Protein AF-0000000080325177 (afdb_homodimer)

pLDDT: mean 95.62, std 3.63, range [81.69, 98.81]

Solvent-accessible surface area (backbone atoms only — not comparable to full-atom values): 19788 Å² total; per-residue (Å²): 133,57,72,73,42,69,48,53,27,40,31,43,61,25,56,37,35,36,30,32,66,47,99,49,34,27,39,38,38,36,52,34,48,34,30,47,68,72,76,64,62,88,93,56,78,77,64,58,54,24,31,38,34,32,37,37,43,28,42,31,42,35,34,31,69,48,86,44,33,30,43,36,37,35,28,37,40,37,36,60,60,42,42,24,52,52,92,48,93,53,50,77,45,50,47,68,55,35,50,52,53,50,46,52,51,52,51,52,50,43,54,48,69,69,41,85,54,45,72,36,75,51,75,56,94,90,38,82,41,42,40,36,33,37,62,39,71,93,46,47,51,100,89,41,59,44,28,25,43,34,30,45,69,48,35,81,66,32,53,38,34,64,51,97,91,40,58,45,43,77,96,52,60,65,70,57,36,47,55,52,43,50,45,54,51,60,68,72,104,134,56,71,74,42,68,49,52,26,40,31,44,60,26,55,38,35,37,32,31,66,47,97,50,34,28,40,38,37,35,52,35,46,33,29,48,68,73,75,64,61,86,91,55,76,78,64,59,54,25,32,39,34,32,37,36,43,29,43,31,42,34,33,31,70,47,87,44,32,28,43,36,38,35,28,38,40,38,35,60,59,42,40,25,53,54,91,47,93,54,50,76,44,50,47,69,56,34,50,52,52,50,45,52,52,51,49,52,50,42,54,48,70,68,42,86,56,45,72,35,75,50,75,56,94,90,38,80,42,43,39,36,32,36,61,40,73,91,45,47,54,100,90,41,56,43,27,26,45,33,30,44,69,48,34,81,67,32,54,38,34,64,50,97,91,40,60,45,42,76,95,52,58,66,70,58,35,48,54,53,44,51,46,54,52,59,69,72,104

Organism: NCBI:txid1503925

Secondary structure (DSSP, 8-state):
--TT-EEEEEEPPEEEEEEEEETTEEEEEEEEEEEESS-PPTT-SSPTT-EEEEEEEEEEEEEEEETTEEEEEEEEEEEEEEEE-TT-SS-SS-HHHHHHHHHHHHHHHHHHHHSPPEEEEEEETTEEEEEEEEE-GGGEETTEESEEEEEETTEEEEEEEEETTEEEETTS-HHHHHHHHHHHHHHH-/--TT-EEEEEEPPEEEEEEEEETTEEEEEEEEEEEESS-PPTT-SPPTT-EEEEEEEEEEEEEEEETTEEEEEEEEEEEEEEEE-TT-SS-SS-HHHHHHHHHHHHHHHHHHHHSPPEEEEEEETTEEEEEEEEE-GGGEETTEESEEEEEETTEEEEEEEEETTEEEETTS-HHHHHHHHHHHHHHH-

Structure (mmCIF, N/CA/C/O backbone):
data_AF-0000000080325177-model_v1
#
loop_
_entity.id
_entity.type
_entity.pdbx_description
1 polymer 'Contig7, whole genome shotgun sequence'
#
loop_
_atom_site.group_PDB
_atom_site.id
_atom_site.type_symbol
_atom_site.label_atom_id
_atom_site.label_alt_id
_atom_site.label_comp_id
_atom_site.label_asym_id
_atom_site.label_entity_id
_atom_site.label_seq_id
_atom_site.pdbx_PDB_ins_code
_atom_site.Cartn_x
_atom_site.Cartn_y
_atom_site.Cartn_z
_atom_site.occupancy
_atom_site.B_iso_or_equiv
_atom_site.auth_seq_id
_atom_site.auth_comp_id
_atom_site.auth_asym_id
_atom_site.auth_atom_id
_atom_site.pdbx_PDB_model_num
ATOM 1 N N . MET A 1 1 ? 22.297 -2.648 0.012 1 81.69 1 MET A N 1
ATOM 2 C CA . MET A 1 1 ? 21.891 -4.004 -0.347 1 81.69 1 MET A CA 1
ATOM 3 C C . MET A 1 1 ? 21.938 -4.203 -1.858 1 81.69 1 MET A C 1
ATOM 5 O O . MET A 1 1 ? 21.625 -3.287 -2.619 1 81.69 1 MET A O 1
ATOM 9 N N . GLN A 1 2 ? 22.344 -5.367 -2.16 1 84.44 2 GLN A N 1
ATOM 10 C CA . GLN A 1 2 ? 22.469 -5.645 -3.588 1 84.44 2 GLN A CA 1
ATOM 11 C C . GLN A 1 2 ? 21.109 -5.973 -4.207 1 84.44 2 GLN A C 1
ATOM 13 O O . GLN A 1 2 ? 20.234 -6.535 -3.541 1 84.44 2 GLN A O 1
ATOM 18 N N . VAL A 1 3 ? 21 -5.645 -5.5 1 85.94 3 VAL A N 1
ATOM 19 C CA . VAL A 1 3 ? 19.797 -5.977 -6.262 1 85.94 3 VAL A CA 1
ATOM 20 C C . VAL A 1 3 ? 19.531 -7.477 -6.184 1 85.94 3 VAL A C 1
ATOM 22 O O . VAL A 1 3 ? 20.453 -8.281 -6.289 1 85.94 3 VAL A O 1
ATOM 25 N N . GLY A 1 4 ? 18.25 -7.836 -5.91 1 87.12 4 GLY A N 1
ATOM 26 C CA . GLY A 1 4 ? 17.875 -9.242 -5.844 1 87.12 4 GLY A CA 1
ATOM 27 C C . GLY A 1 4 ? 17.906 -9.805 -4.434 1 87.12 4 GLY A C 1
ATOM 28 O O . GLY A 1 4 ? 17.328 -10.852 -4.16 1 87.12 4 GLY A O 1
ATOM 29 N N . ARG A 1 5 ? 18.578 -9.117 -3.518 1 90.25 5 ARG A N 1
ATOM 30 C CA . ARG A 1 5 ? 18.641 -9.57 -2.133 1 90.25 5 ARG A CA 1
ATOM 31 C C . ARG A 1 5 ? 17.422 -9.094 -1.348 1 90.25 5 ARG A C 1
ATOM 33 O O . ARG A 1 5 ? 16.781 -8.102 -1.718 1 90.25 5 ARG A O 1
ATOM 40 N N . SER A 1 6 ? 17.125 -9.867 -0.287 1 92.69 6 SER A N 1
ATOM 41 C CA . SER A 1 6 ? 15.922 -9.57 0.486 1 92.69 6 SER A CA 1
ATOM 42 C C . SER A 1 6 ? 16.25 -9.336 1.956 1 92.69 6 SER A C 1
ATOM 44 O O . SER A 1 6 ? 17.297 -9.773 2.439 1 92.69 6 SER A O 1
ATOM 46 N N . HIS A 1 7 ? 15.414 -8.578 2.594 1 92.81 7 HIS A N 1
ATOM 47 C CA . HIS A 1 7 ? 15.422 -8.391 4.039 1 92.81 7 HIS A CA 1
ATOM 48 C C . HIS A 1 7 ? 14.086 -8.781 4.656 1 92.81 7 HIS A C 1
ATOM 50 O O . HIS A 1 7 ? 13.039 -8.625 4.027 1 92.81 7 HIS A O 1
ATOM 56 N N . HIS A 1 8 ? 14.258 -9.281 5.879 1 96.12 8 HIS A N 1
ATOM 57 C CA . HIS A 1 8 ? 13.078 -9.586 6.684 1 96.12 8 HIS A CA 1
ATOM 58 C C . HIS A 1 8 ? 12.977 -8.664 7.887 1 96.12 8 HIS A C 1
ATOM 60 O O . HIS A 1 8 ? 13.961 -8.469 8.617 1 96.12 8 HIS A O 1
ATOM 66 N N . TRP A 1 9 ? 11.852 -8.164 8.031 1 97.12 9 TRP A N 1
ATOM 67 C CA . TRP A 1 9 ? 11.531 -7.328 9.188 1 97.12 9 TRP A CA 1
ATOM 68 C C . TRP A 1 9 ? 10.367 -7.91 9.977 1 97.12 9 TRP A C 1
ATOM 70 O O . TRP A 1 9 ? 9.367 -8.344 9.406 1 97.12 9 TRP A O 1
ATOM 80 N N . ASN A 1 10 ? 10.508 -7.895 11.273 1 97.31 10 ASN A N 1
ATOM 81 C CA . ASN A 1 10 ? 9.383 -8.18 12.148 1 97.31 10 ASN A CA 1
ATOM 82 C C . ASN A 1 10 ? 8.57 -6.914 12.453 1 97.31 10 ASN A C 1
ATOM 84 O O . ASN A 1 10 ? 9.055 -6.02 13.148 1 97.31 10 ASN A O 1
ATOM 88 N N . TYR A 1 11 ? 7.441 -6.867 11.898 1 97.88 11 TYR A N 1
ATOM 89 C CA . TYR A 1 11 ? 6.531 -5.785 12.273 1 97.88 11 TYR A CA 1
ATOM 90 C C . TYR A 1 11 ? 5.789 -6.117 13.562 1 97.88 11 TYR A C 1
ATOM 92 O O . TYR A 1 11 ? 5.109 -7.141 13.648 1 97.88 11 TYR A O 1
ATOM 100 N N . ASP A 1 12 ? 5.891 -5.301 14.539 1 97.25 12 ASP A N 1
ATOM 101 C CA . ASP A 1 12 ? 5.188 -5.504 15.805 1 97.25 12 ASP A CA 1
ATOM 102 C C . ASP A 1 12 ? 3.676 -5.469 15.602 1 97.25 12 ASP A C 1
ATOM 104 O O . ASP A 1 12 ? 3.193 -5.062 14.547 1 97.25 12 ASP A O 1
ATOM 108 N N . GLN A 1 13 ? 3.016 -6.039 16.625 1 96.38 13 GLN A N 1
ATOM 109 C CA . GLN A 1 13 ? 1.567 -5.855 16.594 1 96.38 13 GLN A CA 1
ATOM 110 C C . GLN A 1 13 ? 1.202 -4.375 16.531 1 96.38 13 GLN A C 1
ATOM 112 O O . GLN A 1 13 ? 1.808 -3.551 17.219 1 96.38 13 GLN A O 1
ATOM 117 N N . GLY A 1 14 ? 0.28 -4.051 15.648 1 95.38 14 GLY A N 1
ATOM 118 C CA . GLY A 1 14 ? -0.075 -2.646 15.5 1 95.38 14 GLY A CA 1
ATOM 119 C C . GLY A 1 14 ? -1.549 -2.432 15.211 1 95.38 14 GLY A C 1
ATOM 120 O O . GLY A 1 14 ? -2.25 -3.361 14.805 1 95.38 14 GLY A O 1
ATOM 121 N N . ASP A 1 15 ? -1.986 -1.26 15.438 1 96.31 15 ASP A N 1
ATOM 122 C CA . ASP A 1 15 ? -3.363 -0.851 15.172 1 96.31 15 ASP A CA 1
ATOM 123 C C . ASP A 1 15 ? -3.533 -0.395 13.727 1 96.31 15 ASP A C 1
ATOM 125 O O . ASP A 1 15 ? -2.889 0.562 13.289 1 96.31 15 ASP A O 1
ATOM 129 N N . TRP A 1 16 ? -4.262 -1.104 13.008 1 97.44 16 TRP A N 1
ATOM 130 C CA . TRP A 1 16 ? -4.707 -0.719 11.672 1 97.44 16 TRP A CA 1
ATOM 131 C C . TRP A 1 16 ? -6.098 -0.094 11.719 1 97.44 16 TRP A C 1
ATOM 133 O O . TRP A 1 16 ? -7.082 -0.778 12.008 1 97.44 16 TRP A O 1
ATOM 143 N N . LYS A 1 17 ? -6.152 1.16 11.383 1 97.25 17 LYS A N 1
ATOM 144 C CA . LYS A 1 17 ? -7.426 1.868 11.359 1 97.25 17 LYS A CA 1
ATOM 145 C C . LYS A 1 17 ? -7.926 2.057 9.93 1 97.25 17 LYS A C 1
ATOM 147 O O . LYS A 1 17 ? -7.156 2.426 9.039 1 97.25 17 LYS A O 1
ATOM 152 N N . GLU A 1 18 ? -9.141 1.817 9.742 1 96.81 18 GLU A N 1
ATOM 153 C CA . GLU A 1 18 ? -9.781 2.055 8.453 1 96.81 18 GLU A CA 1
ATOM 154 C C . GLU A 1 18 ? -11.039 2.912 8.617 1 96.81 18 GLU A C 1
ATOM 156 O O . GLU A 1 18 ? -11.836 2.691 9.531 1 96.81 18 GLU A O 1
ATOM 161 N N . THR A 1 19 ? -11.188 3.852 7.758 1 96.12 19 THR A N 1
ATOM 162 C CA . THR A 1 19 ? -12.375 4.703 7.73 1 96.12 19 THR A CA 1
ATOM 163 C C . THR A 1 19 ? -13.047 4.648 6.359 1 96.12 19 THR A C 1
ATOM 165 O O . THR A 1 19 ? -12.398 4.871 5.336 1 96.12 19 THR A O 1
ATOM 168 N N . LYS A 1 20 ? -14.383 4.379 6.406 1 95.81 20 LYS A N 1
ATOM 169 C CA . LYS A 1 20 ? -15.125 4.227 5.156 1 95.81 20 LYS A CA 1
ATOM 170 C C . LYS A 1 20 ? -15.336 5.578 4.477 1 95.81 20 LYS A C 1
ATOM 172 O O . LYS A 1 20 ? -15.852 6.512 5.094 1 95.81 20 LYS A O 1
ATOM 177 N N . ILE A 1 21 ? -14.883 5.691 3.223 1 95.56 21 ILE A N 1
ATOM 178 C CA . ILE A 1 21 ? -15.133 6.871 2.398 1 95.56 21 ILE A CA 1
ATOM 179 C C . ILE A 1 21 ? -16.328 6.617 1.487 1 95.56 21 ILE A C 1
ATOM 181 O O . ILE A 1 21 ? -17.281 7.406 1.463 1 95.56 21 ILE A O 1
ATOM 185 N N . THR A 1 22 ? -16.266 5.547 0.685 1 95.56 22 THR A N 1
ATOM 186 C CA . THR A 1 22 ? -17.328 4.961 -0.115 1 95.56 22 THR A CA 1
ATOM 187 C C . THR A 1 22 ? -17.391 3.449 0.092 1 95.56 22 THR A C 1
ATOM 189 O O . THR A 1 22 ? -16.531 2.871 0.759 1 95.56 22 THR A O 1
ATOM 192 N N . PRO A 1 23 ? -18.328 2.779 -0.363 1 94.31 23 PRO A N 1
ATOM 193 C CA . PRO A 1 23 ? -18.406 1.329 -0.168 1 94.31 23 PRO A CA 1
ATOM 194 C C . PRO A 1 23 ? -17.156 0.603 -0.646 1 94.31 23 PRO A C 1
ATOM 196 O O . PRO A 1 23 ? -16.797 -0.451 -0.108 1 94.31 23 PRO A O 1
ATOM 199 N N . ASP A 1 24 ? -16.453 1.207 -1.565 1 96.38 24 ASP A N 1
ATOM 200 C CA . ASP A 1 24 ? -15.32 0.48 -2.127 1 96.38 24 ASP A CA 1
ATOM 201 C C . ASP A 1 24 ? -14.008 1.205 -1.839 1 96.38 24 ASP A C 1
ATOM 203 O O . ASP A 1 24 ? -12.953 0.799 -2.324 1 96.38 24 ASP A O 1
ATOM 207 N N . LEU A 1 25 ? -14.07 2.279 -1.119 1 97.81 25 LEU A N 1
ATOM 208 C CA . LEU A 1 25 ? -12.875 3.076 -0.859 1 97.81 25 LEU A CA 1
ATOM 209 C C . LEU A 1 25 ? -12.758 3.404 0.625 1 97.81 25 LEU A C 1
ATOM 211 O O . LEU A 1 25 ? -13.695 3.916 1.231 1 97.81 25 LEU A O 1
ATOM 215 N N . TRP A 1 26 ? -11.617 3.141 1.177 1 97.94 26 TRP A N 1
ATOM 216 C CA . TRP A 1 26 ? -11.359 3.383 2.592 1 97.94 26 TRP A CA 1
ATOM 217 C C . TRP A 1 26 ? -10.062 4.156 2.785 1 97.94 26 TRP A C 1
ATOM 219 O O . TRP A 1 26 ? -9.133 4.035 1.983 1 97.94 26 TRP A O 1
ATOM 229 N N . GLU A 1 27 ? -9.984 4.953 3.809 1 97.69 27 GLU A N 1
ATOM 230 C CA . GLU A 1 27 ? -8.734 5.492 4.344 1 97.69 27 GLU A CA 1
ATOM 231 C C . GLU A 1 27 ? -8.109 4.531 5.352 1 97.69 27 GLU A C 1
ATOM 233 O O . GLU A 1 27 ? -8.812 3.945 6.18 1 97.69 27 GLU A O 1
ATOM 238 N N . ILE A 1 28 ? -6.785 4.422 5.266 1 98.06 28 ILE A N 1
ATOM 239 C CA . ILE A 1 28 ? -6.125 3.553 6.234 1 98.06 28 ILE A CA 1
ATOM 240 C C . ILE A 1 28 ? -5.043 4.332 6.977 1 98.06 28 ILE A C 1
ATOM 242 O O . ILE A 1 28 ? -4.465 5.273 6.434 1 98.06 28 ILE A O 1
ATOM 246 N N . SER A 1 29 ? -4.82 3.967 8.18 1 97.81 29 SER A N 1
ATOM 247 C CA . SER A 1 29 ? -3.715 4.41 9.023 1 97.81 29 SER A CA 1
ATOM 248 C C . SER A 1 29 ? -3.137 3.254 9.828 1 97.81 29 SER A C 1
ATOM 250 O O . SER A 1 29 ? -3.883 2.447 10.391 1 97.81 29 SER A O 1
ATOM 252 N N . TYR A 1 30 ? -1.86 3.152 9.836 1 97.62 30 TYR A N 1
ATOM 253 C CA . TYR A 1 30 ? -1.15 2.057 10.484 1 97.62 30 TYR A CA 1
ATOM 254 C C . TYR A 1 30 ? 0.221 2.508 10.977 1 97.62 30 TYR A C 1
ATOM 256 O O . TYR A 1 30 ? 1.008 3.066 10.203 1 97.62 30 TYR A O 1
ATOM 264 N N . ALA A 1 31 ? 0.506 2.367 12.281 1 96.31 31 ALA A N 1
ATOM 265 C CA . ALA A 1 31 ? 1.79 2.754 12.859 1 96.31 31 ALA A CA 1
ATOM 266 C C . ALA A 1 31 ? 2.367 1.629 13.711 1 96.31 31 ALA A C 1
ATOM 268 O O . ALA A 1 31 ? 1.692 1.113 14.609 1 96.31 31 ALA A O 1
ATOM 269 N N . VAL A 1 32 ? 3.566 1.274 13.383 1 97.44 32 VAL A N 1
ATOM 270 C CA . VAL A 1 32 ? 4.215 0.202 14.133 1 97.44 32 VAL A CA 1
ATOM 271 C C . VAL A 1 32 ? 5.73 0.389 14.094 1 97.44 32 VAL A C 1
ATOM 273 O O . VAL A 1 32 ? 6.246 1.186 13.312 1 97.44 32 VAL A O 1
ATOM 276 N N . THR A 1 33 ? 6.383 -0.305 15.016 1 97.81 33 THR A N 1
ATOM 277 C CA . THR A 1 33 ? 7.832 -0.447 14.938 1 97.81 33 THR A CA 1
ATOM 278 C C . THR A 1 33 ? 8.211 -1.717 14.18 1 97.81 33 THR A C 1
ATOM 280 O O . THR A 1 33 ? 7.613 -2.771 14.391 1 97.81 33 THR A O 1
ATOM 283 N N . LYS A 1 34 ? 9.078 -1.579 13.297 1 97.31 34 LYS A N 1
ATOM 284 C CA . LYS A 1 34 ? 9.625 -2.773 12.656 1 97.31 34 LYS A CA 1
ATOM 285 C C . LYS A 1 34 ? 11.047 -3.045 13.117 1 97.31 34 LYS A C 1
ATOM 287 O O . LYS A 1 34 ? 11.812 -2.113 13.367 1 97.31 34 LYS A O 1
ATOM 292 N N . ARG A 1 35 ? 11.328 -4.344 13.211 1 97 35 ARG A N 1
ATOM 293 C CA . ARG A 1 35 ? 12.609 -4.801 13.75 1 97 35 ARG A CA 1
ATOM 294 C C . ARG A 1 35 ? 13.281 -5.785 12.805 1 97 35 ARG A C 1
ATOM 296 O O . ARG A 1 35 ? 12.633 -6.688 12.266 1 97 35 ARG A O 1
ATOM 303 N N . ARG A 1 36 ? 14.508 -5.555 12.648 1 94.88 36 ARG A N 1
ATOM 304 C CA . ARG A 1 36 ? 15.281 -6.449 11.797 1 94.88 36 ARG A CA 1
ATOM 305 C C . ARG A 1 36 ? 15.266 -7.875 12.336 1 94.88 36 ARG A C 1
ATOM 307 O O . ARG A 1 36 ? 15.422 -8.086 13.539 1 94.88 36 ARG A O 1
ATOM 314 N N . LYS A 1 37 ? 14.945 -8.789 11.383 1 93.06 37 LYS A N 1
ATOM 315 C CA . LYS A 1 37 ? 15.18 -10.18 11.75 1 93.06 37 LYS A CA 1
ATOM 316 C C . LYS A 1 37 ? 16.672 -10.492 11.773 1 93.06 37 LYS A C 1
ATOM 318 O O . LYS A 1 37 ? 17.328 -10.477 10.727 1 93.06 37 LYS A O 1
ATOM 323 N N . GLY A 1 38 ? 17.203 -10.594 12.961 1 88.25 38 GLY A N 1
ATOM 324 C CA . GLY A 1 38 ? 18.641 -10.688 13.125 1 88.25 38 GLY A CA 1
ATOM 325 C C . GLY A 1 38 ? 19.281 -9.398 13.602 1 88.25 38 GLY A C 1
ATOM 326 O O . GLY A 1 38 ? 18.688 -8.664 14.398 1 88.25 38 GLY A O 1
ATOM 327 N N . HIS A 1 39 ? 20.625 -9.25 13.188 1 89.56 39 HIS A N 1
ATOM 328 C CA . HIS A 1 39 ? 21.344 -8.055 13.609 1 89.56 39 HIS A CA 1
ATOM 329 C C . HIS A 1 39 ? 22.078 -7.41 12.438 1 89.56 39 HIS A C 1
ATOM 331 O O . HIS A 1 39 ? 22.625 -8.109 11.586 1 89.56 39 HIS A O 1
ATOM 337 N N . ALA A 1 40 ? 21.906 -6.129 12.445 1 87.94 40 ALA A N 1
ATOM 338 C CA . ALA A 1 40 ? 22.688 -5.395 11.461 1 87.94 40 ALA A CA 1
ATOM 339 C C . ALA A 1 40 ? 24.188 -5.594 11.688 1 87.94 40 ALA A C 1
ATOM 341 O O . ALA A 1 40 ? 24.656 -5.594 12.828 1 87.94 40 ALA A O 1
ATOM 342 N N . PRO A 1 41 ? 24.875 -5.754 10.578 1 85.06 41 PRO A N 1
ATOM 343 C CA . PRO A 1 41 ? 26.328 -5.785 10.758 1 85.06 41 PRO A CA 1
ATOM 344 C C . PRO A 1 41 ? 26.859 -4.531 11.438 1 85.06 41 PRO A C 1
ATOM 346 O O . PRO A 1 41 ? 26.312 -3.441 11.258 1 85.06 41 PRO A O 1
ATOM 349 N N . GLU A 1 42 ? 27.875 -4.691 12.195 1 85.19 42 GLU A N 1
ATOM 350 C CA . GLU A 1 42 ? 28.469 -3.559 12.898 1 85.19 42 GLU A CA 1
ATOM 351 C C . GLU A 1 42 ? 28.922 -2.473 11.922 1 85.19 42 GLU A C 1
ATOM 353 O O . GLU A 1 42 ? 29.516 -2.77 10.883 1 85.19 42 GLU A O 1
ATOM 358 N N . GLY A 1 43 ? 28.594 -1.289 12.219 1 82.69 43 GLY A N 1
ATOM 359 C CA . GLY A 1 43 ? 29.031 -0.155 11.422 1 82.69 43 GLY A CA 1
ATOM 360 C C . GLY A 1 43 ? 28.234 0.032 10.148 1 82.69 43 GLY A C 1
ATOM 361 O O . GLY A 1 43 ? 28.578 0.881 9.32 1 82.69 43 GLY A O 1
ATOM 362 N N . SER A 1 44 ? 27.203 -0.801 10.008 1 83.44 44 SER A N 1
ATOM 363 C CA . SER A 1 44 ? 26.422 -0.694 8.781 1 83.44 44 SER A CA 1
ATOM 364 C C . SER A 1 44 ? 25.203 0.179 8.984 1 83.44 44 SER A C 1
ATOM 366 O O . SER A 1 44 ? 24.875 0.553 10.117 1 83.44 44 SER A O 1
ATOM 368 N N . GLY A 1 45 ? 24.75 0.563 7.844 1 87.31 45 GLY A N 1
ATOM 369 C CA . GLY A 1 45 ? 23.484 1.286 7.898 1 87.31 45 GLY A CA 1
ATOM 370 C C . GLY A 1 45 ? 23.656 2.791 7.961 1 87.31 45 GLY A C 1
ATOM 371 O O . GLY A 1 45 ? 24.781 3.283 8.172 1 87.31 45 GLY A O 1
ATOM 372 N N . VAL A 1 46 ? 22.547 3.447 7.773 1 94.06 46 VAL A N 1
ATOM 373 C CA . VAL A 1 46 ? 22.516 4.906 7.844 1 94.06 46 VAL A CA 1
ATOM 374 C C . VAL A 1 46 ? 22.484 5.355 9.305 1 94.06 46 VAL A C 1
ATOM 376 O O . VAL A 1 46 ? 22.188 4.555 10.195 1 94.06 46 VAL A O 1
ATOM 379 N N . PRO A 1 47 ? 22.906 6.594 9.578 1 96.25 47 PRO A N 1
ATOM 380 C CA . PRO A 1 47 ? 22.875 7.098 10.953 1 96.25 47 PRO A CA 1
ATOM 381 C C . PRO A 1 47 ? 21.469 7.066 11.555 1 96.25 47 PRO A C 1
ATOM 383 O O . PRO A 1 47 ? 20.469 7.234 10.836 1 96.25 47 PRO A O 1
ATOM 386 N N . GLU A 1 48 ? 21.375 6.887 12.883 1 96.75 48 GLU A N 1
ATOM 387 C CA . GLU A 1 48 ? 20.125 6.977 13.625 1 96.75 48 GLU A CA 1
ATOM 388 C C . GLU A 1 48 ? 19.453 8.328 13.414 1 96.75 48 GLU A C 1
ATOM 390 O O . GLU A 1 48 ? 20.125 9.367 13.391 1 96.75 48 GLU A O 1
ATOM 395 N N . GLY A 1 49 ? 18.125 8.305 13.211 1 97.88 49 GLY A N 1
ATOM 396 C CA . GLY A 1 49 ? 17.375 9.531 12.953 1 97.88 49 GLY A CA 1
ATOM 397 C C . GLY A 1 49 ? 17.109 9.766 11.477 1 97.88 49 GLY A C 1
ATOM 398 O O . GLY A 1 49 ? 16.328 10.648 11.117 1 97.88 49 GLY A O 1
ATOM 399 N N . THR A 1 50 ? 17.75 9.016 10.633 1 98.56 50 THR A N 1
ATOM 400 C CA . THR A 1 50 ? 17.469 9.102 9.203 1 98.56 50 THR A CA 1
ATOM 401 C C . THR A 1 50 ? 16.031 8.688 8.906 1 98.56 50 THR A C 1
ATOM 403 O O . THR A 1 50 ? 15.516 7.727 9.492 1 98.56 50 THR A O 1
ATOM 406 N N . GLU A 1 51 ? 15.422 9.453 8.023 1 98.75 51 GLU A N 1
ATOM 407 C CA . GLU A 1 51 ? 14.023 9.195 7.688 1 98.75 51 GLU A CA 1
ATOM 408 C C . GLU A 1 51 ? 13.859 8.914 6.195 1 98.75 51 GLU A C 1
ATOM 410 O O . GLU A 1 51 ? 14.641 9.406 5.375 1 98.75 51 GLU A O 1
ATOM 415 N N . TYR A 1 52 ? 12.867 8.109 5.922 1 98.62 52 TYR A N 1
ATOM 416 C CA . TYR A 1 52 ? 12.531 7.785 4.543 1 98.62 52 TYR A CA 1
ATOM 417 C C . TYR A 1 52 ? 11.047 7.973 4.281 1 98.62 52 TYR A C 1
ATOM 419 O O . TYR A 1 52 ? 10.219 7.719 5.16 1 98.62 52 TYR A O 1
ATOM 427 N N . HIS A 1 53 ? 10.695 8.438 3.109 1 98.81 53 HIS A N 1
ATOM 428 C CA . HIS A 1 53 ? 9.344 8.469 2.57 1 98.81 53 HIS A CA 1
ATOM 429 C C . HIS A 1 53 ? 9.188 7.508 1.4 1 98.81 53 HIS A C 1
ATOM 431 O O . HIS A 1 53 ? 9.781 7.707 0.341 1 98.81 53 HIS A O 1
ATOM 437 N N . TRP A 1 54 ? 8.445 6.543 1.685 1 98.75 54 TRP A N 1
ATOM 438 C CA . TRP A 1 54 ? 8.133 5.539 0.67 1 98.75 54 TRP A CA 1
ATOM 439 C C . TRP A 1 54 ? 6.676 5.629 0.237 1 98.75 54 TRP A C 1
ATOM 441 O O . TRP A 1 54 ? 5.855 6.246 0.922 1 98.75 54 TRP A O 1
ATOM 451 N N . TYR A 1 55 ? 6.391 5.074 -0.9 1 98.81 55 TYR A N 1
ATOM 452 C CA . TYR A 1 55 ? 5.027 4.848 -1.36 1 98.81 55 TYR A CA 1
ATOM 453 C C . TYR A 1 55 ? 4.785 3.373 -1.652 1 98.81 55 TYR A C 1
ATOM 455 O O . TYR A 1 55 ? 5.586 2.727 -2.328 1 98.81 55 TYR A O 1
ATOM 463 N N . ILE A 1 56 ? 3.701 2.879 -1.121 1 98.62 56 ILE A N 1
ATOM 464 C CA . ILE A 1 56 ? 3.375 1.463 -1.242 1 98.62 56 ILE A CA 1
ATOM 465 C C . ILE A 1 56 ? 2.186 1.285 -2.184 1 98.62 56 ILE A C 1
ATOM 467 O O . ILE A 1 56 ? 1.171 1.974 -2.049 1 98.62 56 ILE A O 1
ATOM 471 N N . LEU A 1 57 ? 2.305 0.392 -3.129 1 98.38 57 LEU A N 1
ATOM 472 C CA . LEU A 1 57 ? 1.246 -0.123 -3.99 1 98.38 57 LEU A CA 1
ATOM 473 C C . LEU A 1 57 ? 1.141 -1.64 -3.875 1 98.38 57 LEU A C 1
ATOM 475 O O . LEU A 1 57 ? 2.057 -2.363 -4.273 1 98.38 57 LEU A O 1
ATOM 479 N N . SER A 1 58 ? 0.031 -2.09 -3.361 1 98.5 58 SER A N 1
ATOM 480 C CA . SER A 1 58 ? 0.024 -3.512 -3.039 1 98.5 58 SER A CA 1
ATOM 481 C C . SER A 1 58 ? -1.382 -4.094 -3.139 1 98.5 58 SER A C 1
ATOM 483 O O . SER A 1 58 ? -2.354 -3.459 -2.727 1 98.5 58 SER A O 1
ATOM 485 N N . HIS A 1 59 ? -1.419 -5.281 -3.676 1 98.62 59 HIS A N 1
ATOM 486 C CA . HIS A 1 59 ? -2.602 -6.117 -3.486 1 98.62 59 HIS A CA 1
ATOM 487 C C . HIS A 1 59 ? -2.713 -6.594 -2.043 1 98.62 59 HIS A C 1
ATOM 489 O O . HIS A 1 59 ? -1.708 -6.941 -1.419 1 98.62 59 HIS A O 1
ATOM 495 N N . GLN A 1 60 ? -3.883 -6.605 -1.589 1 98.62 60 GLN A N 1
ATOM 496 C CA . GLN A 1 60 ? -4.164 -7.262 -0.316 1 98.62 60 GLN A CA 1
ATOM 497 C C . GLN A 1 60 ? -5.309 -8.258 -0.455 1 98.62 60 GLN A C 1
ATOM 499 O O . GLN A 1 60 ? -6.418 -7.895 -0.853 1 98.62 60 GLN A O 1
ATOM 504 N N . ASN A 1 61 ? -5.039 -9.461 -0.194 1 98.25 61 ASN A N 1
ATOM 505 C CA . ASN A 1 61 ? -6.066 -10.492 -0.079 1 98.25 61 ASN A CA 1
ATOM 506 C C . ASN A 1 61 ? -6.43 -10.758 1.379 1 98.25 61 ASN A C 1
ATOM 508 O O . ASN A 1 61 ? -5.551 -10.953 2.217 1 98.25 61 ASN A O 1
ATOM 512 N N . ALA A 1 62 ? -7.684 -10.727 1.626 1 98.44 62 ALA A N 1
ATOM 513 C CA . ALA A 1 62 ? -8.172 -11 2.975 1 98.44 62 ALA A CA 1
ATOM 514 C C . ALA A 1 62 ? -9.234 -12.094 2.961 1 98.44 62 ALA A C 1
ATOM 516 O O . ALA A 1 62 ? -10.078 -12.141 2.064 1 98.44 62 ALA A O 1
ATOM 517 N N . LYS A 1 63 ? -9.188 -12.977 3.934 1 98.44 63 LYS A N 1
ATOM 518 C CA . LYS A 1 63 ? -10.172 -14.047 4.094 1 98.44 63 LYS A CA 1
ATOM 519 C C . LYS A 1 63 ? -10.734 -14.07 5.512 1 98.44 63 LYS A C 1
ATOM 521 O O . LYS A 1 63 ? -9.977 -14.094 6.484 1 98.44 63 LYS A O 1
ATOM 526 N N . LYS A 1 64 ? -12.047 -14.047 5.574 1 97.81 64 LYS A N 1
ATOM 527 C CA . LYS A 1 64 ? -12.688 -14.125 6.887 1 97.81 64 LYS A CA 1
ATOM 528 C C . LYS A 1 64 ? -12.539 -15.516 7.488 1 97.81 64 LYS A C 1
ATOM 530 O O . LYS A 1 64 ? -13 -16.5 6.91 1 97.81 64 LYS A O 1
ATOM 535 N N . LEU A 1 65 ? -11.914 -15.562 8.672 1 97.69 65 LEU A N 1
ATOM 536 C CA . LEU A 1 65 ? -11.688 -16.828 9.344 1 97.69 65 LEU A CA 1
ATOM 537 C C . LEU A 1 65 ? -12.812 -17.141 10.32 1 97.69 65 LEU A C 1
ATOM 539 O O . LEU A 1 65 ? -13.25 -18.281 10.438 1 97.69 65 LEU A O 1
ATOM 543 N N . ASN A 1 66 ? -13.242 -16.172 11.016 1 96 66 ASN A N 1
ATOM 544 C CA . ASN A 1 66 ? -14.359 -16.188 11.945 1 96 66 ASN A CA 1
ATOM 545 C C . ASN A 1 66 ? -14.914 -14.789 12.188 1 96 66 ASN A C 1
ATOM 547 O O . ASN A 1 66 ? -14.617 -13.859 11.438 1 96 66 ASN A O 1
ATOM 551 N N . ALA A 1 67 ? -15.703 -14.594 13.188 1 94.06 67 ALA A N 1
ATOM 552 C CA . ALA A 1 67 ? -16.438 -13.344 13.375 1 94.06 67 ALA A CA 1
ATOM 553 C C . ALA A 1 67 ? -15.469 -12.172 13.586 1 94.06 67 ALA A C 1
ATOM 555 O O . ALA A 1 67 ? -15.781 -11.039 13.227 1 94.06 67 ALA A O 1
ATOM 556 N N . ASN A 1 68 ? -14.219 -12.477 14.109 1 95.75 68 ASN A N 1
ATOM 557 C CA . ASN A 1 68 ? -13.383 -11.375 14.57 1 95.75 68 ASN A CA 1
ATOM 558 C C . ASN A 1 68 ? -12 -11.414 13.922 1 95.75 68 ASN A C 1
ATOM 560 O O . ASN A 1 68 ? -11.141 -10.586 14.234 1 95.75 68 ASN A O 1
ATOM 564 N N . GLU A 1 69 ? -11.844 -12.344 12.977 1 96.81 69 GLU A N 1
ATOM 565 C CA . GLU A 1 69 ? -10.484 -12.508 12.469 1 96.81 69 GLU A CA 1
ATOM 566 C C . GLU A 1 69 ? -10.492 -12.695 10.953 1 96.81 69 GLU A C 1
ATOM 568 O O . GLU A 1 69 ? -11.367 -13.359 10.406 1 96.81 69 GLU A O 1
ATOM 573 N N . TYR A 1 70 ? -9.562 -12.078 10.344 1 97.81 70 TYR A N 1
ATOM 574 C CA . TYR A 1 70 ? -9.25 -12.281 8.93 1 97.81 70 TYR A CA 1
ATOM 575 C C . TYR A 1 70 ? -7.777 -12.641 8.742 1 97.81 70 TYR A C 1
ATOM 577 O O . TYR A 1 70 ? -6.91 -12.094 9.438 1 97.81 70 TYR A O 1
ATOM 585 N N . SER A 1 71 ? -7.477 -13.562 7.824 1 98.25 71 SER A N 1
ATOM 586 C CA . SER A 1 71 ? -6.125 -13.633 7.285 1 98.25 71 SER A CA 1
ATOM 587 C C . SER A 1 71 ? -5.898 -12.562 6.219 1 98.25 71 SER A C 1
ATOM 589 O O . SER A 1 71 ? -6.801 -12.258 5.438 1 98.25 71 SER A O 1
ATOM 591 N N . THR A 1 72 ? -4.754 -11.969 6.199 1 97.94 72 THR A N 1
ATOM 592 C CA . THR A 1 72 ? -4.418 -10.961 5.195 1 97.94 72 THR A CA 1
ATOM 593 C C . THR A 1 72 ? -3.045 -11.242 4.59 1 97.94 72 THR A C 1
ATOM 595 O O . THR A 1 72 ? -2.131 -11.688 5.289 1 97.94 72 THR A O 1
ATOM 598 N N . GLU A 1 73 ? -2.908 -11.023 3.309 1 97.38 73 GLU A N 1
ATOM 599 C CA . GLU A 1 73 ? -1.646 -11.086 2.576 1 97.38 73 GLU A CA 1
ATOM 600 C C . GLU A 1 73 ? -1.486 -9.883 1.647 1 97.38 73 GLU A C 1
ATOM 602 O O . GLU A 1 73 ? -2.395 -9.562 0.881 1 97.38 73 GLU A O 1
ATOM 607 N N . MET A 1 74 ? -0.347 -9.305 1.757 1 98 74 MET A N 1
ATOM 608 C CA . MET A 1 74 ? -0.014 -8.172 0.898 1 98 74 MET A CA 1
ATOM 609 C C . MET A 1 74 ? 1.186 -8.492 0.013 1 98 74 MET A C 1
ATOM 611 O O . MET A 1 74 ? 2.168 -9.07 0.478 1 98 74 MET A O 1
ATOM 615 N N . HIS A 1 75 ? 1.104 -8.141 -1.229 1 97.94 75 HIS A N 1
ATOM 616 C CA . HIS A 1 75 ? 2.199 -8.219 -2.189 1 97.94 75 HIS A CA 1
ATOM 617 C C . HIS A 1 75 ? 2.188 -7.02 -3.131 1 97.94 75 HIS A C 1
ATOM 619 O O . HIS A 1 75 ? 1.128 -6.617 -3.621 1 97.94 75 HIS A O 1
ATOM 625 N N . GLY A 1 76 ? 3.348 -6.477 -3.275 1 97.94 76 GLY A N 1
ATOM 626 C CA . GLY A 1 76 ? 3.377 -5.336 -4.176 1 97.94 76 GLY A CA 1
ATOM 627 C C . GLY A 1 76 ? 4.723 -4.637 -4.211 1 97.94 76 GLY A C 1
ATOM 628 O O . GLY A 1 76 ? 5.766 -5.281 -4.098 1 97.94 76 GLY A O 1
ATOM 629 N N . LEU A 1 77 ? 4.633 -3.338 -4.496 1 98.25 77 LEU A N 1
ATOM 630 C CA . LEU A 1 77 ? 5.828 -2.531 -4.707 1 98.25 77 LEU A CA 1
ATOM 631 C C . LEU A 1 77 ? 5.938 -1.431 -3.658 1 98.25 77 LEU A C 1
ATOM 633 O O . LEU A 1 77 ? 4.918 -0.92 -3.182 1 98.25 77 LEU A O 1
ATOM 637 N N . LYS A 1 78 ? 7.094 -1.203 -3.316 1 98.19 78 LYS A N 1
ATOM 638 C CA . LYS A 1 78 ? 7.492 -0.106 -2.439 1 98.19 78 LYS A CA 1
ATOM 639 C C . LYS A 1 78 ? 8.508 0.802 -3.125 1 98.19 78 LYS A C 1
ATOM 641 O O . LYS A 1 78 ? 9.602 0.355 -3.494 1 98.19 78 LYS A O 1
ATOM 646 N N . PHE A 1 79 ? 8.094 2.109 -3.283 1 98.25 79 PHE A N 1
ATOM 647 C CA . PHE A 1 79 ? 8.828 3.076 -4.09 1 98.25 79 PHE A CA 1
ATOM 648 C C . PHE A 1 79 ? 9.328 4.23 -3.227 1 98.25 79 PHE A C 1
ATOM 650 O O . PHE A 1 79 ? 8.539 4.867 -2.52 1 98.25 79 PHE A O 1
ATOM 657 N N . LYS A 1 80 ? 10.641 4.496 -3.297 1 98.38 80 LYS A N 1
ATOM 658 C CA . LYS A 1 80 ? 11.211 5.578 -2.494 1 98.38 80 LYS A CA 1
ATOM 659 C C . LYS A 1 80 ? 10.906 6.938 -3.113 1 98.38 80 LYS A C 1
ATOM 661 O O . LYS A 1 80 ? 11.25 7.191 -4.27 1 98.38 80 LYS A O 1
ATOM 666 N N . LEU A 1 81 ? 10.359 7.777 -2.34 1 98.69 81 LEU A N 1
ATOM 667 C CA . LEU A 1 81 ? 10.062 9.125 -2.816 1 98.69 81 LEU A CA 1
ATOM 668 C C . LEU A 1 81 ? 11.117 10.117 -2.35 1 98.69 81 LEU A C 1
ATOM 670 O O . LEU A 1 81 ? 11.531 10.992 -3.113 1 98.69 81 LEU A O 1
ATOM 674 N N . ALA A 1 82 ? 11.578 10.008 -1.084 1 98.81 82 ALA A N 1
ATOM 675 C CA . ALA A 1 82 ? 12.539 10.961 -0.528 1 98.81 82 ALA A CA 1
ATOM 676 C C . ALA A 1 82 ? 13.195 10.398 0.729 1 98.81 82 ALA A C 1
ATOM 678 O O . ALA A 1 82 ? 12.805 9.336 1.223 1 98.81 82 ALA A O 1
ATOM 679 N N . HIS A 1 83 ? 14.234 11.047 1.121 1 98.69 83 HIS A N 1
ATOM 680 C CA . HIS A 1 83 ? 14.867 10.758 2.402 1 98.69 83 HIS A CA 1
ATOM 681 C C . HIS A 1 83 ? 15.328 12.047 3.088 1 98.69 83 HIS A C 1
ATOM 683 O O . HIS A 1 83 ? 15.422 13.094 2.449 1 98.69 83 HIS A O 1
ATOM 689 N N . LYS A 1 84 ? 15.5 11.984 4.34 1 98.62 84 LYS A N 1
ATOM 690 C CA . LYS A 1 84 ? 16.016 13.047 5.199 1 98.62 84 LYS A CA 1
ATOM 691 C C . LYS A 1 84 ? 17.141 12.531 6.09 1 98.62 84 LYS A C 1
ATOM 693 O O . LYS A 1 84 ? 16.922 11.68 6.949 1 98.62 84 LYS A O 1
ATOM 698 N N . ARG A 1 85 ? 18.344 13.086 5.906 1 97.88 85 ARG A N 1
ATOM 699 C CA . ARG A 1 85 ? 19.5 12.656 6.684 1 97.88 85 ARG A CA 1
ATOM 700 C C . ARG A 1 85 ? 19.359 13.086 8.141 1 97.88 85 ARG A C 1
ATOM 702 O O . ARG A 1 85 ? 18.75 14.117 8.438 1 97.88 85 ARG A O 1
ATOM 709 N N . ALA A 1 86 ? 20 12.352 8.953 1 97.38 86 ALA A N 1
ATOM 710 C CA . ALA A 1 86 ? 19.891 12.57 10.391 1 97.38 86 ALA A CA 1
ATOM 711 C C . ALA A 1 86 ? 20.359 13.969 10.781 1 97.38 86 ALA A C 1
ATOM 713 O O . ALA A 1 86 ? 19.844 14.562 11.727 1 97.38 86 ALA A O 1
ATOM 714 N N . ASP A 1 87 ? 21.266 14.516 10.07 1 96.5 87 ASP A N 1
ATOM 715 C CA . ASP A 1 87 ? 21.875 15.789 10.438 1 96.5 87 ASP A CA 1
ATOM 716 C C . ASP A 1 87 ? 21.25 16.938 9.648 1 96.5 87 ASP A C 1
ATOM 718 O O . ASP A 1 87 ? 21.75 18.062 9.68 1 96.5 87 ASP A O 1
ATOM 722 N N . LYS A 1 88 ? 20.219 16.656 8.914 1 96.44 88 LYS A N 1
ATOM 723 C CA . LYS A 1 88 ? 19.562 17.672 8.109 1 96.44 88 LYS A CA 1
ATOM 724 C C . LYS A 1 88 ? 18.156 17.953 8.617 1 96.44 88 LYS A C 1
ATOM 726 O O . LYS A 1 88 ? 17.5 17.062 9.18 1 96.44 88 LYS A O 1
ATOM 731 N N . GLU A 1 89 ? 17.656 19.094 8.367 1 93.94 89 GLU A N 1
ATOM 732 C CA . GLU A 1 89 ? 16.312 19.484 8.781 1 93.94 89 GLU A CA 1
ATOM 733 C C . GLU A 1 89 ? 15.32 19.312 7.637 1 93.94 89 GLU A C 1
ATOM 735 O O . GLU A 1 89 ? 14.102 19.312 7.863 1 93.94 89 GLU A O 1
ATOM 740 N N . LYS A 1 90 ? 15.898 19.219 6.488 1 95.56 90 LYS A N 1
ATOM 741 C CA . LYS A 1 90 ? 15.023 19.172 5.324 1 95.56 90 LYS A CA 1
ATOM 742 C C . LYS A 1 90 ? 15.133 17.844 4.586 1 95.56 90 LYS A C 1
ATOM 744 O O . LYS A 1 90 ? 16.203 17.219 4.586 1 95.56 90 LYS A O 1
ATOM 749 N N . TRP A 1 91 ? 14.031 17.5 3.977 1 98.38 91 TRP A N 1
ATOM 750 C CA . TRP A 1 91 ? 14.047 16.375 3.051 1 98.38 91 TRP A CA 1
ATOM 751 C C . TRP A 1 91 ? 14.883 16.688 1.818 1 98.38 91 TRP A C 1
ATOM 753 O O . TRP A 1 91 ? 15.039 17.859 1.45 1 98.38 91 TRP A O 1
ATOM 763 N N . ASN A 1 92 ? 15.422 15.633 1.151 1 98.38 92 ASN A N 1
ATOM 764 C CA . ASN A 1 92 ? 16.297 15.844 0.006 1 98.38 92 ASN A CA 1
ATOM 765 C C . ASN A 1 92 ? 15.516 16.328 -1.213 1 98.38 92 ASN A C 1
ATOM 767 O O . ASN A 1 92 ? 16.094 16.891 -2.141 1 98.38 92 ASN A O 1
ATOM 771 N N . LEU A 1 93 ? 14.258 16.109 -1.262 1 98.56 93 LEU A N 1
ATOM 772 C CA . LEU A 1 93 ? 13.375 16.578 -2.324 1 98.56 93 LEU A CA 1
ATOM 773 C C . LEU A 1 93 ? 12.188 17.344 -1.746 1 98.56 93 LEU A C 1
ATOM 775 O O . LEU A 1 93 ? 11.648 16.969 -0.702 1 98.56 93 LEU A O 1
ATOM 779 N N . SER A 1 94 ? 11.734 18.328 -2.471 1 97.75 94 SER A N 1
ATOM 780 C CA . SER A 1 94 ? 10.539 19.062 -2.064 1 97.75 94 SER A CA 1
ATOM 781 C C . SER A 1 94 ? 9.281 18.219 -2.242 1 97.75 94 SER A C 1
ATOM 783 O O . SER A 1 94 ? 9.273 17.266 -3.025 1 97.75 94 SER A O 1
ATOM 785 N N . GLY A 1 95 ? 8.25 18.641 -1.525 1 96.81 95 GLY A N 1
ATOM 786 C CA . GLY A 1 95 ? 6.973 17.969 -1.684 1 96.81 95 GLY A CA 1
ATOM 787 C C . GLY A 1 95 ? 6.461 17.984 -3.111 1 96.81 95 GLY A C 1
ATOM 788 O O . GLY A 1 95 ? 5.934 16.984 -3.602 1 96.81 95 GLY A O 1
ATOM 789 N N . THR A 1 96 ? 6.637 19.062 -3.746 1 96.38 96 THR A N 1
ATOM 790 C CA . THR A 1 96 ? 6.211 19.203 -5.137 1 96.38 96 THR A CA 1
ATOM 791 C C . THR A 1 96 ? 6.953 18.219 -6.031 1 96.38 96 THR A C 1
ATOM 793 O O . THR A 1 96 ? 6.348 17.578 -6.891 1 96.38 96 THR A O 1
ATOM 796 N N . THR A 1 97 ? 8.273 18.141 -5.824 1 97.94 97 THR A N 1
ATOM 797 C CA . THR A 1 97 ? 9.07 17.203 -6.613 1 97.94 97 THR A CA 1
ATOM 798 C C . THR A 1 97 ? 8.68 15.766 -6.309 1 97.94 97 THR A C 1
ATOM 800 O O . THR A 1 97 ? 8.602 14.93 -7.211 1 97.94 97 THR A O 1
ATOM 803 N N . GLN A 1 98 ? 8.422 15.5 -5.02 1 98.44 98 GLN A N 1
ATOM 804 C CA . GLN A 1 98 ? 7.965 14.164 -4.641 1 98.44 98 GLN A CA 1
ATOM 805 C C . GLN A 1 98 ? 6.668 13.805 -5.359 1 98.44 98 GLN A C 1
ATOM 807 O O . GLN A 1 98 ? 6.527 12.695 -5.871 1 98.44 98 GLN A O 1
ATOM 812 N N . ARG A 1 99 ? 5.766 14.719 -5.41 1 97.81 99 ARG A N 1
ATOM 813 C CA . ARG A 1 99 ? 4.488 14.508 -6.086 1 97.81 99 ARG A CA 1
ATOM 814 C C . ARG A 1 99 ? 4.695 14.242 -7.574 1 97.81 99 ARG A C 1
ATOM 816 O O . ARG A 1 99 ? 4.059 13.352 -8.141 1 97.81 99 ARG A O 1
ATOM 823 N N . LYS A 1 100 ? 5.578 14.977 -8.172 1 97.94 100 LYS A N 1
ATOM 824 C CA . LYS A 1 100 ? 5.891 14.773 -9.586 1 97.94 100 LYS A CA 1
ATOM 825 C C . LYS A 1 100 ? 6.441 13.367 -9.82 1 97.94 100 LYS A C 1
ATOM 827 O O . LYS A 1 100 ? 6.082 12.711 -10.805 1 97.94 100 LYS A O 1
ATOM 832 N N . HIS A 1 101 ? 7.316 12.914 -8.938 1 98.38 101 HIS A N 1
ATOM 833 C CA . HIS A 1 101 ? 7.891 11.578 -9.062 1 98.38 101 HIS A CA 1
ATOM 834 C C . HIS A 1 101 ? 6.824 10.5 -8.875 1 98.38 101 HIS A C 1
ATOM 836 O O . HIS A 1 101 ? 6.844 9.484 -9.562 1 98.38 101 HIS A O 1
ATOM 842 N N . LEU A 1 102 ? 5.922 10.75 -7.957 1 98.31 102 LEU A N 1
ATOM 843 C CA . LEU A 1 102 ? 4.828 9.805 -7.75 1 98.31 102 LEU A CA 1
ATOM 844 C C . LEU A 1 102 ? 3.963 9.703 -9 1 98.31 102 LEU A C 1
ATOM 846 O O . LEU A 1 102 ? 3.617 8.594 -9.43 1 98.31 102 LEU A O 1
ATOM 850 N N . ILE A 1 103 ? 3.641 10.828 -9.586 1 98.44 103 ILE A N 1
ATOM 851 C CA . ILE A 1 103 ? 2.84 10.852 -10.805 1 98.44 103 ILE A CA 1
ATOM 852 C C . ILE A 1 103 ? 3.541 10.055 -11.906 1 98.44 103 ILE A C 1
ATOM 854 O O . ILE A 1 103 ? 2.918 9.227 -12.578 1 98.44 103 ILE A O 1
ATOM 858 N N . ALA A 1 104 ? 4.793 10.289 -12.055 1 98.25 104 ALA A N 1
ATOM 859 C CA . ALA A 1 104 ? 5.559 9.578 -13.078 1 98.25 104 ALA A CA 1
ATOM 860 C C . ALA A 1 104 ? 5.527 8.078 -12.844 1 98.25 104 ALA A C 1
ATOM 862 O O . ALA A 1 104 ? 5.344 7.297 -13.781 1 98.25 104 ALA A O 1
ATOM 863 N N . PHE A 1 105 ? 5.676 7.738 -11.664 1 97.75 105 PHE A N 1
ATOM 864 C CA . PHE A 1 105 ? 5.676 6.32 -11.312 1 97.75 105 PHE A CA 1
ATOM 865 C C . PHE A 1 105 ? 4.324 5.688 -11.609 1 97.75 105 PHE A C 1
ATOM 867 O O . PHE A 1 105 ? 4.254 4.598 -12.18 1 97.75 105 PHE A O 1
ATOM 874 N N . LEU A 1 106 ? 3.273 6.34 -11.211 1 98.06 106 LEU A N 1
ATOM 875 C CA . LEU A 1 106 ? 1.925 5.84 -11.445 1 98.06 106 LEU A CA 1
ATOM 876 C C . LEU A 1 106 ? 1.628 5.754 -12.938 1 98.06 106 LEU A C 1
ATOM 878 O O . LEU A 1 106 ? 0.967 4.816 -13.391 1 98.06 106 LEU A O 1
ATOM 882 N N . LYS A 1 107 ? 2.09 6.703 -13.656 1 97.94 107 LYS A N 1
ATOM 883 C CA . LYS A 1 107 ? 1.907 6.664 -15.102 1 97.94 107 LYS A CA 1
ATOM 884 C C . LYS A 1 107 ? 2.627 5.465 -15.711 1 97.94 107 LYS A C 1
ATOM 886 O O . LYS A 1 107 ? 2.084 4.793 -16.594 1 97.94 107 LYS A O 1
ATOM 891 N N . ASP A 1 108 ? 3.822 5.211 -15.258 1 96.19 108 ASP A N 1
ATOM 892 C CA . ASP A 1 108 ? 4.555 4.039 -15.727 1 96.19 108 ASP A CA 1
ATOM 893 C C . ASP A 1 108 ? 3.799 2.752 -15.406 1 96.19 108 ASP A C 1
ATOM 895 O O . ASP A 1 108 ? 3.748 1.831 -16.219 1 96.19 108 ASP A O 1
ATOM 899 N N . MET A 1 109 ? 3.26 2.713 -14.242 1 96 109 MET A N 1
ATOM 900 C CA . MET A 1 109 ? 2.484 1.544 -13.844 1 96 109 MET A CA 1
ATOM 901 C C . MET A 1 109 ? 1.281 1.348 -14.758 1 96 109 MET A C 1
ATOM 903 O O . MET A 1 109 ? 1.003 0.23 -15.195 1 96 109 MET A O 1
ATOM 907 N N . ILE A 1 110 ? 0.573 2.41 -15.031 1 97.69 110 ILE A N 1
ATOM 908 C CA . ILE A 1 110 ? -0.609 2.344 -15.883 1 97.69 110 ILE A CA 1
ATOM 909 C C . ILE A 1 110 ? -0.21 1.881 -17.281 1 97.69 110 ILE A C 1
ATOM 911 O O . ILE A 1 110 ? -0.898 1.059 -17.891 1 97.69 110 ILE A O 1
ATOM 915 N N . GLU A 1 111 ? 0.863 2.422 -17.781 1 96.69 111 GLU A N 1
ATOM 916 C CA . GLU A 1 111 ? 1.344 2.004 -19.094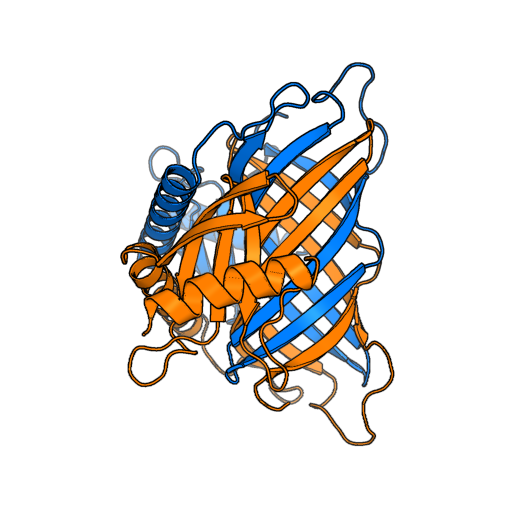 1 96.69 111 GLU A CA 1
ATOM 917 C C . GLU A 1 111 ? 1.572 0.496 -19.141 1 96.69 111 GLU A C 1
ATOM 919 O O . GLU A 1 111 ? 1.177 -0.167 -20.109 1 96.69 111 GLU A O 1
ATOM 924 N N . GLN A 1 112 ? 2.15 0.018 -18.109 1 94.75 112 GLN A N 1
ATOM 925 C CA . GLN A 1 112 ? 2.422 -1.415 -18.062 1 94.75 112 GLN A CA 1
ATOM 926 C C . GLN A 1 112 ? 1.128 -2.217 -17.969 1 94.75 112 GLN A C 1
ATOM 928 O O . GLN A 1 112 ? 0.97 -3.24 -18.625 1 94.75 112 GLN A O 1
ATOM 933 N N . LEU A 1 113 ? 0.243 -1.753 -17.141 1 96.75 113 LEU A N 1
ATOM 934 C CA . LEU A 1 113 ? -1.027 -2.439 -16.922 1 96.75 113 LEU A CA 1
ATOM 935 C C . LEU A 1 113 ? -1.86 -2.443 -18.203 1 96.75 113 LEU A C 1
ATOM 937 O O . LEU A 1 113 ? -2.676 -3.346 -18.406 1 96.75 113 LEU A O 1
ATOM 941 N N . GLU A 1 114 ? -1.675 -1.476 -19.047 1 97.06 114 GLU A N 1
ATOM 942 C CA . GLU A 1 114 ? -2.477 -1.343 -20.266 1 97.06 114 GLU A CA 1
ATOM 943 C C . GLU A 1 114 ? -1.905 -2.188 -21.391 1 97.06 114 GLU A C 1
ATOM 945 O O . GLU A 1 114 ? -2.598 -2.473 -22.375 1 97.06 114 GLU A O 1
ATOM 950 N N . LYS A 1 115 ? -0.623 -2.498 -21.297 1 94 115 LYS A N 1
ATOM 951 C CA . LYS A 1 115 ? -0.041 -3.404 -22.281 1 94 115 LYS A CA 1
ATOM 952 C C . LYS A 1 115 ? -0.643 -4.801 -22.172 1 94 115 LYS A C 1
ATOM 954 O O . LYS A 1 115 ? -1.083 -5.207 -21.094 1 94 115 LYS A O 1
ATOM 959 N N . GLN A 1 116 ? -0.706 -5.445 -23.266 1 89.31 116 GLN A N 1
ATOM 960 C CA . GLN A 1 116 ? -1.171 -6.828 -23.219 1 89.31 116 GLN A CA 1
ATOM 961 C C . GLN A 1 116 ? -0.309 -7.66 -22.266 1 89.31 116 GLN A C 1
ATOM 963 O O . GLN A 1 116 ? 0.901 -7.781 -22.469 1 89.31 116 GLN A O 1
ATOM 968 N N . PRO A 1 117 ? -0.876 -8.203 -21.281 1 95.06 117 PRO A N 1
ATOM 969 C CA . PRO A 1 117 ? -0.1 -9.023 -20.344 1 95.06 117 PRO A CA 1
ATOM 970 C C . PRO A 1 117 ? 0.319 -10.359 -20.953 1 95.06 117 PRO A C 1
ATOM 972 O O . PRO A 1 117 ? -0.146 -10.734 -22.031 1 95.06 117 PRO A O 1
ATOM 975 N N . ILE A 1 118 ? 1.193 -11.008 -20.281 1 96.44 118 ILE A N 1
ATOM 976 C CA . ILE A 1 118 ? 1.584 -12.359 -20.672 1 96.44 118 ILE A CA 1
ATOM 977 C C . ILE A 1 118 ? 0.484 -13.344 -20.281 1 96.44 118 ILE A C 1
ATOM 979 O O . ILE A 1 118 ? 0.151 -13.484 -19.109 1 96.44 118 ILE A O 1
ATOM 983 N N . PRO A 1 119 ? -0.057 -13.984 -21.266 1 97.12 119 PRO A N 1
ATOM 984 C CA . PRO A 1 119 ? -1.095 -14.969 -20.938 1 97.12 119 PRO A CA 1
ATOM 985 C C . PRO A 1 119 ? -0.535 -16.219 -20.25 1 97.12 119 PRO A C 1
ATOM 987 O O . PRO A 1 119 ? 0.533 -16.703 -20.625 1 97.12 119 PRO A O 1
ATOM 990 N N . LEU A 1 120 ? -1.222 -16.656 -19.266 1 98.19 120 LEU A N 1
ATOM 991 C CA . LEU A 1 120 ? -0.871 -17.875 -18.547 1 98.19 120 LEU A CA 1
ATOM 992 C C . LEU A 1 120 ? -2.016 -18.875 -18.594 1 98.19 120 LEU A C 1
ATOM 994 O O . LEU A 1 120 ? -3.152 -18.547 -18.25 1 98.19 120 LEU A O 1
ATOM 998 N N . GLU A 1 121 ? -1.729 -20.047 -19.062 1 98.06 121 GLU A N 1
ATOM 999 C CA . GLU A 1 121 ? -2.703 -21.125 -19.109 1 98.06 121 GLU A CA 1
ATOM 1000 C C . GLU A 1 121 ? -2.016 -22.484 -19.016 1 98.06 121 GLU A C 1
ATOM 1002 O O . GLU A 1 121 ? -1.26 -22.875 -19.922 1 98.06 121 GLU A O 1
ATOM 1007 N N . PHE A 1 122 ? -2.322 -23.203 -18 1 98 122 PHE A N 1
ATOM 1008 C CA . PHE A 1 122 ? -1.672 -24.484 -17.781 1 98 122 PHE A CA 1
ATOM 1009 C C . PHE A 1 122 ? -2.455 -25.328 -16.766 1 98 122 PHE A C 1
ATOM 1011 O O . PHE A 1 122 ? -3.445 -24.859 -16.203 1 98 122 PHE A O 1
ATOM 1018 N N . GLU A 1 123 ? -2.057 -26.547 -16.688 1 97.19 123 GLU A N 1
ATOM 1019 C CA . GLU A 1 123 ? -2.621 -27.453 -15.695 1 97.19 123 GLU A CA 1
ATOM 1020 C C . GLU A 1 123 ? -1.564 -27.891 -14.688 1 97.19 123 GLU A C 1
ATOM 1022 O O . GLU A 1 123 ? -0.419 -28.156 -15.055 1 97.19 123 GLU A O 1
ATOM 1027 N N . TYR A 1 124 ? -1.951 -27.875 -13.484 1 95.31 124 TYR A N 1
ATOM 1028 C CA . TYR A 1 124 ? -1.076 -28.297 -12.398 1 95.31 124 TYR A CA 1
ATOM 1029 C C . TYR A 1 124 ? -1.88 -28.922 -11.266 1 95.31 124 TYR A C 1
ATOM 1031 O O . TYR A 1 124 ? -2.855 -28.328 -10.797 1 95.31 124 TYR A O 1
ATOM 1039 N N . GLY A 1 125 ? -1.429 -30.125 -10.859 1 93.62 125 GLY A N 1
ATOM 1040 C CA . GLY A 1 125 ? -2.098 -30.797 -9.758 1 93.62 125 GLY A CA 1
ATOM 1041 C C . GLY A 1 125 ? -3.564 -31.078 -10.023 1 93.62 125 GLY A C 1
ATOM 1042 O O . GLY A 1 125 ? -4.395 -31 -9.117 1 93.62 125 GLY A O 1
ATOM 1043 N N . GLY A 1 126 ? -3.932 -31.234 -11.242 1 94 126 GLY A N 1
ATOM 1044 C CA . GLY A 1 126 ? -5.305 -31.547 -11.609 1 94 126 GLY A CA 1
ATOM 1045 C C . GLY A 1 126 ? -6.191 -30.312 -11.703 1 94 126 GLY A C 1
ATOM 1046 O O . GLY A 1 126 ? -7.402 -30.438 -11.898 1 94 126 GLY A O 1
ATOM 1047 N N . LYS A 1 127 ? -5.645 -29.25 -11.523 1 94.94 127 LYS A N 1
ATOM 1048 C CA . LYS A 1 127 ? -6.398 -28 -11.594 1 94.94 127 LYS A CA 1
ATOM 1049 C C . LYS A 1 127 ? -5.969 -27.172 -12.797 1 94.94 127 LYS A C 1
ATOM 1051 O O . LYS A 1 127 ? -4.781 -27.094 -13.117 1 94.94 127 LYS A O 1
ATOM 1056 N N . LYS A 1 128 ? -6.902 -26.625 -13.43 1 97.19 128 LYS A N 1
ATOM 1057 C CA . LYS A 1 128 ? -6.633 -25.719 -14.555 1 97.19 128 LYS A CA 1
ATOM 1058 C C . LYS A 1 128 ? -6.41 -24.297 -14.07 1 97.19 128 LYS A C 1
ATOM 1060 O O . LYS A 1 128 ? -7.188 -23.781 -13.266 1 97.19 128 LYS A O 1
ATOM 1065 N N . TYR A 1 129 ? -5.34 -23.703 -14.539 1 97.69 129 TYR A N 1
ATOM 1066 C CA . TYR A 1 129 ? -5.012 -22.312 -14.219 1 97.69 129 TYR A CA 1
ATOM 1067 C C . TYR A 1 129 ? -5.055 -21.438 -15.461 1 97.69 129 TYR A C 1
ATOM 1069 O O . TYR A 1 129 ? -4.531 -21.812 -16.516 1 97.69 129 TYR A O 1
ATOM 1077 N N . LYS A 1 130 ? -5.711 -20.328 -15.305 1 97.88 130 LYS A N 1
ATOM 1078 C CA . LYS A 1 130 ? -5.77 -19.297 -16.344 1 97.88 130 LYS A CA 1
ATOM 1079 C C . LYS A 1 130 ? -5.59 -17.906 -15.742 1 97.88 130 LYS A C 1
ATOM 1081 O O . LYS A 1 130 ? -6.172 -17.594 -14.703 1 97.88 130 LYS A O 1
ATOM 1086 N N . GLY A 1 131 ? -4.723 -17.094 -16.391 1 97.5 131 GLY A N 1
ATOM 1087 C CA . GLY A 1 131 ? -4.492 -15.75 -15.898 1 97.5 131 GLY A CA 1
ATOM 1088 C C . GLY A 1 131 ? -3.463 -14.984 -16.703 1 97.5 131 GLY A C 1
ATOM 1089 O O . GLY A 1 131 ? -3.408 -15.117 -17.938 1 97.5 131 GLY A O 1
ATOM 1090 N N . GLU A 1 132 ? -2.836 -14.086 -16.031 1 97.25 132 GLU A N 1
ATOM 1091 C CA . GLU A 1 132 ? -1.914 -13.188 -16.719 1 97.25 132 GLU A CA 1
ATOM 1092 C C . GLU A 1 132 ? -0.747 -12.797 -15.82 1 97.25 132 GLU A C 1
ATOM 1094 O O . GLU A 1 132 ? -0.867 -12.828 -14.594 1 97.25 132 GLU A O 1
ATOM 1099 N N . GLY A 1 133 ? 0.357 -12.484 -16.453 1 97.88 133 GLY A N 1
ATOM 1100 C CA . GLY A 1 133 ? 1.509 -11.867 -15.805 1 97.88 133 GLY A CA 1
ATOM 1101 C C . GLY A 1 133 ? 1.825 -10.484 -16.344 1 97.88 133 GLY A C 1
ATOM 1102 O O . GLY A 1 133 ? 1.998 -10.312 -17.562 1 97.88 133 GLY A O 1
ATOM 1103 N N . VAL A 1 134 ? 1.841 -9.547 -15.461 1 97.19 134 VAL A N 1
ATOM 1104 C CA . VAL A 1 134 ? 2.189 -8.18 -15.844 1 97.19 134 VAL A CA 1
ATOM 1105 C C . VAL A 1 134 ? 3.65 -7.906 -15.492 1 97.19 134 VAL A C 1
ATOM 1107 O O . VAL A 1 134 ? 4.027 -7.934 -14.32 1 97.19 134 VAL A O 1
ATOM 1110 N N . PRO A 1 135 ? 4.449 -7.566 -16.469 1 96.19 135 PRO A N 1
ATOM 1111 C CA . PRO A 1 135 ? 5.871 -7.348 -16.203 1 96.19 135 PRO A CA 1
ATOM 1112 C C . PRO A 1 135 ? 6.133 -6.113 -15.344 1 96.19 135 PRO A C 1
ATOM 1114 O O . PRO A 1 135 ? 5.371 -5.145 -15.398 1 96.19 135 PRO A O 1
ATOM 1117 N N . VAL A 1 136 ? 7.16 -6.172 -14.586 1 94.75 136 VAL A N 1
ATOM 1118 C CA . VAL A 1 136 ? 7.723 -5 -13.93 1 94.75 136 VAL A CA 1
ATOM 1119 C C . VAL A 1 136 ? 8.789 -4.367 -14.82 1 94.75 136 VAL A C 1
ATOM 1121 O O . VAL A 1 136 ? 9.867 -4.934 -15.008 1 94.75 136 VAL A O 1
ATOM 1124 N N . PRO A 1 137 ? 8.562 -3.256 -15.281 1 91.38 137 PRO A N 1
ATOM 1125 C CA . PRO A 1 137 ? 9.383 -2.701 -16.359 1 91.38 137 PRO A CA 1
ATOM 1126 C C . PRO A 1 137 ? 10.859 -2.586 -15.969 1 91.38 137 PRO A C 1
ATOM 1128 O O . PRO A 1 137 ? 11.742 -2.842 -16.797 1 91.38 137 PRO A O 1
ATOM 1131 N N . ASP A 1 138 ? 11.172 -2.262 -14.773 1 91.88 138 ASP A N 1
ATOM 1132 C CA . ASP A 1 138 ? 12.539 -2.02 -14.312 1 91.88 138 ASP A CA 1
ATOM 1133 C C . ASP A 1 138 ? 13.359 -3.305 -14.336 1 91.88 138 ASP A C 1
ATOM 1135 O O . ASP A 1 138 ? 14.586 -3.27 -14.164 1 91.88 138 ASP A O 1
ATOM 1139 N N . THR A 1 139 ? 12.695 -4.402 -14.594 1 93.19 139 THR A N 1
ATOM 1140 C CA . THR A 1 139 ? 13.383 -5.688 -14.555 1 93.19 139 THR A CA 1
ATOM 1141 C C . THR A 1 139 ? 13.516 -6.277 -15.953 1 93.19 139 THR A C 1
ATOM 1143 O O . THR A 1 139 ? 13.875 -7.445 -16.109 1 93.19 139 THR A O 1
ATOM 1146 N N . CYS A 1 140 ? 13.188 -5.547 -16.938 1 92.06 140 CYS A N 1
ATOM 1147 C CA . CYS A 1 140 ? 13.203 -6.043 -18.297 1 92.06 140 CYS A CA 1
ATOM 1148 C C . CYS A 1 140 ? 14.531 -5.727 -18.984 1 92.06 140 CYS A C 1
ATOM 1150 O O . CYS A 1 140 ? 15.078 -4.641 -18.797 1 92.06 140 CYS A O 1
ATOM 1152 N N . GLU A 1 141 ? 15.078 -6.727 -19.562 1 89.88 141 GLU A N 1
ATOM 1153 C CA . GLU A 1 141 ? 16.25 -6.617 -20.422 1 89.88 141 GLU A CA 1
ATOM 1154 C C . GLU A 1 141 ? 15.992 -7.203 -21.797 1 89.88 141 GLU A C 1
ATOM 1156 O O . GLU A 1 141 ? 15.648 -8.375 -21.922 1 89.88 141 GLU A O 1
ATOM 1161 N N . GLU A 1 142 ? 16.406 -6.453 -22.859 1 87.75 142 GLU A N 1
ATOM 1162 C CA . GLU A 1 142 ? 16.266 -6.926 -24.234 1 87.75 142 GLU A CA 1
ATOM 1163 C C . GLU A 1 142 ? 14.93 -7.629 -24.438 1 87.75 142 GLU A C 1
ATOM 1165 O O . GLU A 1 142 ? 14.883 -8.758 -24.938 1 87.75 142 GLU A O 1
ATOM 1170 N N . ASP A 1 143 ? 13.734 -7.285 -23.938 1 84.94 143 ASP A N 1
ATOM 1171 C CA . ASP A 1 143 ? 12.352 -7.691 -24.172 1 84.94 143 ASP A CA 1
ATOM 1172 C C . ASP A 1 143 ? 11.961 -8.836 -23.234 1 84.94 143 ASP A C 1
ATOM 1174 O O . ASP A 1 143 ? 10.906 -9.461 -23.422 1 84.94 143 ASP A O 1
ATOM 1178 N N . ILE A 1 144 ? 12.938 -9.203 -22.422 1 91.56 144 ILE A N 1
ATOM 1179 C CA . ILE A 1 144 ? 12.633 -10.203 -21.406 1 91.56 144 ILE A CA 1
ATOM 1180 C C . ILE A 1 144 ? 12.531 -9.547 -20.031 1 91.56 144 ILE A C 1
ATOM 1182 O O . ILE A 1 144 ? 13.406 -8.766 -19.641 1 91.56 144 ILE A O 1
ATOM 1186 N N . CYS A 1 145 ? 11.492 -9.828 -19.391 1 93.5 145 CYS A N 1
ATOM 1187 C CA . CYS A 1 145 ? 11.312 -9.297 -18.047 1 93.5 145 CYS A CA 1
ATOM 1188 C C . CYS A 1 145 ? 11.492 -10.398 -17 1 93.5 145 CYS A C 1
ATOM 1190 O O . CYS A 1 145 ? 10.953 -11.492 -17.141 1 93.5 145 CYS A O 1
ATOM 1192 N N . TYR A 1 146 ? 12.086 -10.078 -15.891 1 93.62 146 TYR A N 1
ATOM 1193 C CA . TYR A 1 146 ? 12.484 -11.086 -14.922 1 93.62 146 TYR A CA 1
ATOM 1194 C C . TYR A 1 146 ? 11.625 -11.016 -13.664 1 93.62 146 TYR A C 1
ATOM 1196 O O . TYR A 1 146 ? 11.836 -11.766 -12.711 1 93.62 146 TYR A O 1
ATOM 1204 N N . GLN A 1 147 ? 10.742 -10.164 -13.68 1 96.69 147 GLN A N 1
ATOM 1205 C CA . GLN A 1 147 ? 9.758 -10.07 -12.609 1 96.69 147 GLN A CA 1
ATOM 1206 C C . GLN A 1 147 ? 8.383 -9.688 -13.148 1 96.69 147 GLN A C 1
ATOM 1208 O O . GLN A 1 147 ? 8.273 -8.82 -14.016 1 96.69 147 GLN A O 1
ATOM 1213 N N . LEU A 1 148 ? 7.398 -10.367 -12.641 1 97.88 148 LEU A N 1
ATOM 1214 C CA . LEU A 1 148 ? 6.031 -10.133 -13.086 1 97.88 148 LEU A CA 1
ATOM 1215 C C . LEU A 1 148 ? 5.059 -10.18 -11.914 1 97.88 148 LEU A C 1
ATOM 1217 O O . LEU A 1 148 ? 5.301 -10.883 -10.93 1 97.88 148 LEU A O 1
ATOM 1221 N N . ASP A 1 149 ? 4.023 -9.391 -11.984 1 98.12 149 ASP A N 1
ATOM 1222 C CA . ASP A 1 149 ? 2.846 -9.516 -11.133 1 98.12 149 ASP A CA 1
ATOM 1223 C C . ASP A 1 149 ? 1.864 -10.539 -11.695 1 98.12 149 ASP A C 1
ATOM 1225 O O . ASP A 1 149 ? 1.399 -10.406 -12.828 1 98.12 149 ASP A O 1
ATOM 1229 N N . VAL A 1 150 ? 1.502 -11.555 -10.898 1 98.31 150 VAL A N 1
ATOM 1230 C CA . VAL A 1 150 ? 0.816 -12.719 -11.445 1 98.31 150 VAL A CA 1
ATOM 1231 C C . VAL A 1 150 ? -0.596 -12.805 -10.875 1 98.31 150 VAL A C 1
ATOM 1233 O O . VAL A 1 150 ? -0.787 -12.703 -9.656 1 98.31 150 VAL A O 1
ATOM 1236 N N . GLU A 1 151 ? -1.485 -12.945 -11.703 1 98 151 GLU A N 1
ATOM 1237 C CA . GLU A 1 151 ? -2.877 -13.258 -11.383 1 98 151 GLU A CA 1
ATOM 1238 C C . GLU A 1 151 ? -3.307 -14.57 -12.031 1 98 151 GLU A C 1
ATOM 1240 O O . GLU A 1 151 ? -3.105 -14.773 -13.234 1 98 151 GLU A O 1
ATOM 1245 N N . LEU A 1 152 ? -3.842 -15.5 -11.242 1 98 152 LEU A N 1
ATOM 1246 C CA . LEU A 1 152 ? -4.387 -16.75 -11.742 1 98 152 LEU A CA 1
ATOM 1247 C C . LEU A 1 152 ? -5.797 -16.984 -11.211 1 98 152 LEU A C 1
ATOM 1249 O O . LEU A 1 152 ? -6.066 -16.734 -10.031 1 98 152 LEU A O 1
ATOM 1253 N N . ASN A 1 153 ? -6.68 -17.438 -12.086 1 97.56 153 ASN A N 1
ATOM 1254 C CA . ASN A 1 153 ? -8.055 -17.734 -11.711 1 97.56 153 ASN A CA 1
ATOM 1255 C C . ASN A 1 153 ? -8.695 -16.594 -10.945 1 97.56 153 ASN A C 1
ATOM 1257 O O . ASN A 1 153 ? -9.305 -16.797 -9.891 1 97.56 153 ASN A O 1
ATOM 1261 N N . ASP A 1 154 ? -8.375 -15.398 -11.359 1 97.75 154 ASP A N 1
ATOM 1262 C CA . ASP A 1 154 ? -8.992 -14.141 -10.938 1 97.75 154 ASP A CA 1
ATOM 1263 C C . ASP A 1 154 ? -8.477 -13.711 -9.562 1 97.75 154 ASP A C 1
ATOM 1265 O O . ASP A 1 154 ? -9.062 -12.844 -8.914 1 97.75 154 ASP A O 1
ATOM 1269 N N . GLN A 1 155 ? -7.371 -14.344 -9.164 1 97.56 155 GLN A N 1
ATOM 1270 C CA . GLN A 1 155 ? -6.773 -14.016 -7.875 1 97.56 155 GLN A CA 1
ATOM 1271 C C . GLN A 1 155 ? -5.352 -13.484 -8.047 1 97.56 155 GLN A C 1
ATOM 1273 O O . GLN A 1 155 ? -4.543 -14.094 -8.75 1 97.56 155 GLN A O 1
ATOM 1278 N N . ALA A 1 156 ? -5.113 -12.367 -7.406 1 97.56 156 ALA A N 1
ATOM 1279 C CA . ALA A 1 156 ? -3.738 -11.883 -7.348 1 97.56 156 ALA A CA 1
ATOM 1280 C C . ALA A 1 156 ? -2.873 -12.797 -6.48 1 97.56 156 ALA A C 1
ATOM 1282 O O . ALA A 1 156 ? -3.148 -12.977 -5.293 1 97.56 156 ALA A O 1
ATOM 1283 N N . LEU A 1 157 ? -1.804 -13.305 -7.023 1 96.88 157 LEU A N 1
ATOM 1284 C CA . LEU A 1 157 ? -0.979 -14.258 -6.285 1 96.88 157 LEU A CA 1
ATOM 1285 C C . LEU A 1 157 ? 0.282 -13.586 -5.754 1 96.88 157 LEU A C 1
ATOM 1287 O O . LEU A 1 157 ? 0.913 -14.086 -4.824 1 96.88 157 LEU A O 1
ATOM 1291 N N . GLY A 1 158 ? 0.667 -12.492 -6.453 1 96.56 158 GLY A N 1
ATOM 1292 C CA . GLY A 1 158 ? 1.891 -11.812 -6.062 1 96.56 158 GLY A CA 1
ATOM 1293 C C . GLY A 1 158 ? 2.912 -11.727 -7.18 1 96.56 158 GLY A C 1
ATOM 1294 O O . GLY A 1 158 ? 2.576 -11.93 -8.352 1 96.56 158 GLY A O 1
ATOM 1295 N N . MET A 1 159 ? 4.062 -11.422 -6.777 1 97.12 159 MET A N 1
ATOM 1296 C CA . MET A 1 159 ? 5.105 -11.195 -7.777 1 97.12 159 MET A CA 1
ATOM 1297 C C . MET A 1 159 ? 6 -12.43 -7.914 1 97.12 159 MET A C 1
ATOM 1299 O O . MET A 1 159 ? 6.383 -13.031 -6.914 1 97.12 159 MET A O 1
ATOM 1303 N N . ILE A 1 160 ? 6.289 -12.812 -9.156 1 97.62 160 ILE A N 1
ATOM 1304 C CA . ILE A 1 160 ? 7.242 -13.867 -9.477 1 97.62 160 ILE A CA 1
ATOM 1305 C C . ILE A 1 160 ? 8.531 -13.25 -10.008 1 97.62 160 ILE A C 1
ATOM 1307 O O . ILE A 1 160 ? 8.5 -12.273 -10.758 1 97.62 160 ILE A O 1
ATOM 1311 N N . ARG A 1 161 ? 9.664 -13.75 -9.617 1 96.25 161 ARG A N 1
ATOM 1312 C CA . ARG A 1 161 ? 10.945 -13.234 -10.086 1 96.25 161 ARG A CA 1
ATOM 1313 C C . ARG A 1 161 ? 11.898 -14.367 -10.453 1 96.25 161 ARG A C 1
ATOM 1315 O O . ARG A 1 161 ? 11.867 -15.438 -9.828 1 96.25 161 ARG A O 1
ATOM 1322 N N . TYR A 1 162 ? 12.68 -14.102 -11.391 1 94.19 162 TYR A N 1
ATOM 1323 C CA . TYR A 1 162 ? 13.734 -15.047 -11.742 1 94.19 162 TYR A CA 1
ATOM 1324 C C . TYR A 1 162 ? 14.992 -14.789 -10.922 1 94.19 162 TYR A C 1
ATOM 1326 O O . TYR A 1 162 ? 15.664 -13.766 -11.102 1 94.19 162 TYR A O 1
ATOM 1334 N N . ALA A 1 163 ? 15.32 -15.773 -10.031 1 89.25 163 ALA A N 1
ATOM 1335 C CA . ALA A 1 163 ? 16.484 -15.664 -9.164 1 89.25 163 ALA A CA 1
ATOM 1336 C C . ALA A 1 163 ? 17.625 -16.578 -9.648 1 89.25 163 ALA A C 1
ATOM 1338 O O . ALA A 1 163 ? 17.547 -17.141 -10.742 1 89.25 163 ALA A O 1
ATOM 1339 N N . LYS A 1 164 ? 18.672 -16.609 -8.875 1 85.5 164 LYS A N 1
ATOM 1340 C CA . LYS A 1 164 ? 19.859 -17.375 -9.227 1 85.5 164 LYS A CA 1
ATOM 1341 C C . LYS A 1 164 ? 19.516 -18.828 -9.516 1 85.5 164 LYS A C 1
ATOM 1343 O O . LYS A 1 164 ? 20.078 -19.438 -10.438 1 85.5 164 LYS A O 1
ATOM 1348 N N . HIS A 1 165 ? 18.562 -19.391 -8.75 1 87.94 165 HIS A N 1
ATOM 1349 C CA . HIS A 1 165 ? 18.266 -20.812 -8.867 1 87.94 165 HIS A CA 1
ATOM 1350 C C . HIS A 1 165 ? 16.891 -21.047 -9.469 1 87.94 165 HIS A C 1
ATOM 1352 O O . HIS A 1 165 ? 16.25 -22.078 -9.219 1 87.94 165 HIS A O 1
ATOM 1358 N N . GLY A 1 166 ? 16.422 -20.047 -10.203 1 92.25 166 GLY A N 1
ATOM 1359 C CA . GLY A 1 166 ? 15.133 -20.219 -10.859 1 92.25 166 GLY A CA 1
ATOM 1360 C C . GLY A 1 166 ? 14.078 -19.25 -10.383 1 92.25 166 GLY A C 1
ATOM 1361 O O . GLY A 1 166 ? 14.398 -18.234 -9.742 1 92.25 166 GLY A O 1
ATOM 1362 N N . TRP A 1 167 ? 12.844 -19.578 -10.742 1 95.56 167 TRP A N 1
ATOM 1363 C CA . TRP A 1 167 ? 11.734 -18.688 -10.406 1 95.56 167 TRP A CA 1
ATOM 1364 C C . TRP A 1 167 ? 11.383 -18.797 -8.922 1 95.56 167 TRP A C 1
ATOM 1366 O O . TRP A 1 167 ? 11.406 -19.891 -8.352 1 95.56 167 TRP A O 1
ATOM 1376 N N . LYS A 1 168 ? 10.953 -17.688 -8.367 1 95.12 168 LYS A N 1
ATOM 1377 C CA . LYS A 1 168 ? 10.547 -17.641 -6.965 1 95.12 168 LYS A CA 1
ATOM 1378 C C . LYS A 1 168 ? 9.312 -16.766 -6.781 1 95.12 168 LYS A C 1
ATOM 1380 O O . LYS A 1 168 ? 9.148 -15.758 -7.473 1 95.12 168 LYS A O 1
ATOM 1385 N N . MET A 1 169 ? 8.5 -17.172 -5.91 1 95.69 169 MET A N 1
ATOM 1386 C CA . MET A 1 169 ? 7.332 -16.406 -5.465 1 95.69 169 MET A CA 1
ATOM 1387 C C . MET A 1 169 ? 7.09 -16.609 -3.973 1 95.69 169 MET A C 1
ATOM 1389 O O . MET A 1 169 ? 7.043 -17.734 -3.49 1 95.69 169 MET A O 1
ATOM 1393 N N . ASP A 1 170 ? 6.906 -15.516 -3.33 1 92.94 170 ASP A N 1
ATOM 1394 C CA . ASP A 1 170 ? 6.66 -15.617 -1.895 1 92.94 170 ASP A CA 1
ATOM 1395 C C . ASP A 1 170 ? 5.27 -16.188 -1.614 1 92.94 170 ASP A C 1
ATOM 1397 O O . ASP A 1 170 ? 4.281 -15.719 -2.189 1 92.94 170 ASP A O 1
ATOM 1401 N N . GLY A 1 171 ? 5.207 -17.219 -0.768 1 91 171 GLY A N 1
ATOM 1402 C CA . GLY A 1 171 ? 3.926 -17.719 -0.296 1 91 171 GLY A CA 1
ATOM 1403 C C . GLY A 1 171 ? 3.279 -18.703 -1.255 1 91 171 GLY A C 1
ATOM 1404 O O . GLY A 1 171 ? 2.127 -19.109 -1.061 1 91 171 GLY A O 1
ATOM 1405 N N . VAL A 1 172 ? 3.951 -19.078 -2.289 1 94.81 172 VAL A N 1
ATOM 1406 C CA . VAL A 1 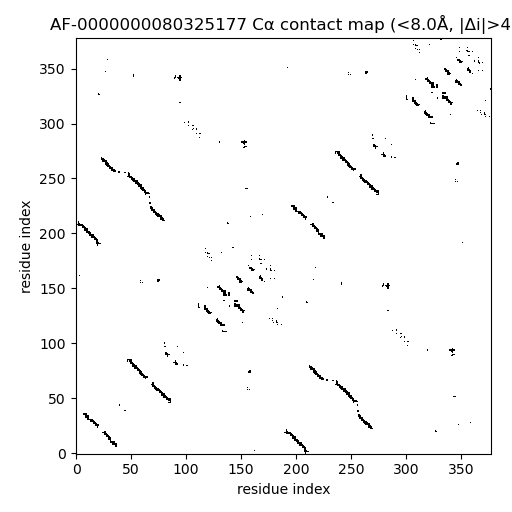172 ? 3.387 -19.984 -3.289 1 94.81 172 VAL A CA 1
ATOM 1407 C C . VAL A 1 172 ? 4.23 -21.25 -3.371 1 94.81 172 VAL A C 1
ATOM 1409 O O . VAL A 1 172 ? 5.457 -21.203 -3.268 1 94.81 172 VAL A O 1
ATOM 1412 N N . GLU A 1 173 ? 3.604 -22.328 -3.555 1 95.06 173 GLU A N 1
ATOM 1413 C CA . GLU A 1 173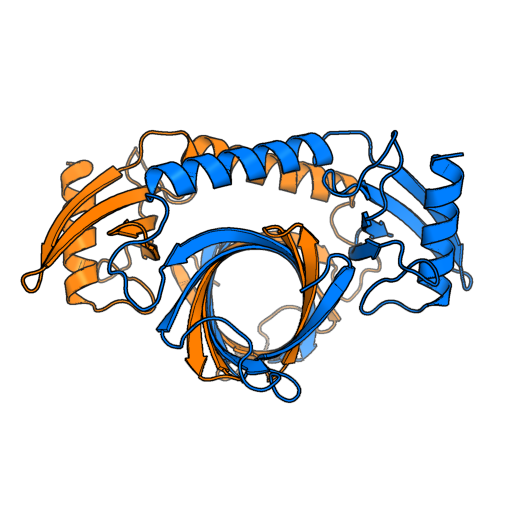 ? 4.285 -23.625 -3.646 1 95.06 173 GLU A CA 1
ATOM 1414 C C . GLU A 1 173 ? 5.301 -23.625 -4.785 1 95.06 173 GLU A C 1
ATOM 1416 O O . GLU A 1 173 ? 5 -23.188 -5.898 1 95.06 173 GLU A O 1
ATOM 1421 N N . PRO A 1 174 ? 6.453 -24.234 -4.559 1 95.25 174 PRO A N 1
ATOM 1422 C CA . PRO A 1 174 ? 7.539 -24.188 -5.539 1 95.25 174 PRO A CA 1
ATOM 1423 C C . PRO A 1 174 ? 7.152 -24.828 -6.875 1 95.25 174 PRO A C 1
ATOM 1425 O O . PRO A 1 174 ? 7.527 -24.312 -7.934 1 95.25 174 PRO A O 1
ATOM 1428 N N . GLU A 1 175 ? 6.469 -25.906 -6.797 1 96.06 175 GLU A N 1
ATOM 1429 C CA . GLU A 1 175 ? 6.105 -26.594 -8.039 1 96.06 175 GLU A CA 1
ATOM 1430 C C . GLU A 1 175 ? 5.156 -25.734 -8.875 1 96.06 175 GLU A C 1
ATOM 1432 O O . GLU A 1 175 ? 5.23 -25.734 -10.109 1 96.06 175 GLU A O 1
ATOM 1437 N N . LEU A 1 176 ? 4.281 -25.078 -8.219 1 97.25 176 LEU A N 1
ATOM 1438 C CA . LEU A 1 176 ? 3.391 -24.172 -8.938 1 97.25 176 LEU A CA 1
ATOM 1439 C C . LEU A 1 176 ? 4.172 -23 -9.531 1 97.25 176 LEU A C 1
ATOM 1441 O O . LEU A 1 176 ? 3.904 -22.578 -10.656 1 97.25 176 LEU A O 1
ATOM 1445 N N . VAL A 1 177 ? 5.129 -22.5 -8.781 1 97.88 177 VAL A N 1
ATOM 1446 C CA . VAL A 1 177 ? 5.977 -21.422 -9.25 1 97.88 177 VAL A CA 1
ATOM 1447 C C . VAL A 1 177 ? 6.711 -21.844 -10.523 1 97.88 177 VAL A C 1
ATOM 1449 O O . VAL A 1 177 ? 6.809 -21.078 -11.477 1 97.88 177 VAL A O 1
ATOM 1452 N N . GLU A 1 178 ? 7.188 -23.016 -10.523 1 96.69 178 GLU A N 1
ATOM 1453 C CA . GLU A 1 178 ? 7.887 -23.547 -11.688 1 96.69 178 GLU A CA 1
ATOM 1454 C C . GLU A 1 178 ? 6.961 -23.609 -12.898 1 96.69 178 GLU A C 1
ATOM 1456 O O . GLU A 1 178 ? 7.367 -23.281 -14.016 1 96.69 178 GLU A O 1
ATOM 1461 N N . ALA A 1 179 ? 5.738 -24.047 -12.664 1 97.69 179 ALA A N 1
ATOM 1462 C CA . ALA A 1 179 ? 4.766 -24.125 -13.75 1 97.69 179 ALA A CA 1
ATOM 1463 C C . ALA A 1 179 ? 4.484 -22.734 -14.336 1 97.69 179 ALA A C 1
ATOM 1465 O O . ALA A 1 179 ? 4.422 -22.578 -15.555 1 97.69 179 ALA A O 1
ATOM 1466 N N . ILE A 1 180 ? 4.336 -21.781 -13.477 1 98.25 180 ILE A N 1
ATOM 1467 C CA . ILE A 1 180 ? 4.121 -20.406 -13.914 1 98.25 180 ILE A CA 1
ATOM 1468 C C . ILE A 1 180 ? 5.336 -19.922 -14.703 1 98.25 180 ILE A C 1
ATOM 1470 O O . ILE A 1 180 ? 5.191 -19.359 -15.797 1 98.25 180 ILE A O 1
ATOM 1474 N N . GLY A 1 181 ? 6.508 -20.125 -14.109 1 97.25 181 GLY A N 1
ATOM 1475 C CA . GLY A 1 181 ? 7.75 -19.719 -14.75 1 97.25 181 GLY A CA 1
ATOM 1476 C C . GLY A 1 181 ? 7.922 -20.312 -16.141 1 97.25 181 GLY A C 1
ATOM 1477 O O . GLY A 1 181 ? 8.391 -19.641 -17.062 1 97.25 181 GLY A O 1
ATOM 1478 N N . ASP A 1 182 ? 7.551 -21.578 -16.344 1 96.38 182 ASP A N 1
ATOM 1479 C CA . ASP A 1 182 ? 7.637 -22.25 -17.625 1 96.38 182 ASP A CA 1
ATOM 1480 C C . ASP A 1 182 ? 6.77 -21.547 -18.672 1 96.38 182 ASP A C 1
ATOM 1482 O O . ASP A 1 182 ? 7.184 -21.391 -19.828 1 96.38 182 ASP A O 1
ATOM 1486 N N . GLU A 1 183 ? 5.562 -21.156 -18.266 1 97.5 183 GLU A N 1
ATOM 1487 C CA . GLU A 1 183 ? 4.676 -20.438 -19.172 1 97.5 183 GLU A CA 1
ATOM 1488 C C . GLU A 1 183 ? 5.281 -19.094 -19.578 1 97.5 183 GLU A C 1
ATOM 1490 O O . GLU A 1 183 ? 5.18 -18.703 -20.734 1 97.5 183 GLU A O 1
ATOM 1495 N N . ILE A 1 184 ? 5.906 -18.422 -18.656 1 96.69 184 ILE A N 1
ATOM 1496 C CA . ILE A 1 184 ? 6.512 -17.125 -18.906 1 96.69 184 ILE A CA 1
ATOM 1497 C C . ILE A 1 184 ? 7.68 -17.281 -19.875 1 96.69 184 ILE A C 1
ATOM 1499 O O . ILE A 1 184 ? 7.797 -16.516 -20.859 1 96.69 184 ILE A O 1
ATOM 1503 N N . LEU A 1 185 ? 8.547 -18.281 -19.609 1 94.38 185 LEU A N 1
ATOM 1504 C CA . LEU A 1 185 ? 9.688 -18.531 -20.484 1 94.38 185 LEU A CA 1
ATOM 1505 C C . LEU A 1 185 ? 9.234 -18.875 -21.891 1 94.38 185 LEU A C 1
ATOM 1507 O O . LEU A 1 185 ? 9.836 -18.422 -22.875 1 94.38 185 LEU A O 1
ATOM 1511 N N . ALA A 1 186 ? 8.219 -19.672 -22 1 95.19 186 ALA A N 1
ATOM 1512 C CA . ALA A 1 186 ? 7.688 -20.062 -23.297 1 95.19 186 ALA A CA 1
ATOM 1513 C C . ALA A 1 186 ? 7.199 -18.859 -24.078 1 95.19 186 ALA A C 1
ATOM 1515 O O . ALA A 1 186 ? 7.301 -18.828 -25.312 1 95.19 186 ALA A O 1
ATOM 1516 N N . PHE A 1 187 ? 6.695 -17.859 -23.391 1 95.12 187 PHE A N 1
ATOM 1517 C CA . PHE A 1 187 ? 6.203 -16.641 -24.047 1 95.12 187 PHE A CA 1
ATOM 1518 C C . PHE A 1 187 ? 7.348 -15.867 -24.672 1 95.12 187 PHE A C 1
ATOM 1520 O O . PHE A 1 187 ? 7.199 -15.297 -25.75 1 95.12 187 PHE A O 1
ATOM 1527 N N . TYR A 1 188 ? 8.477 -15.781 -24.031 1 92.56 188 TYR A N 1
ATOM 1528 C CA . TYR A 1 188 ? 9.602 -14.992 -24.5 1 92.56 188 TYR A CA 1
ATOM 1529 C C . TYR A 1 188 ? 10.391 -15.742 -25.562 1 92.56 188 TYR A C 1
ATOM 1531 O O . TYR A 1 188 ? 11.18 -15.148 -26.297 1 92.56 188 TYR A O 1
ATOM 1539 N N . GLU A 1 189 ? 10.352 -17 -25.625 1 85.94 189 GLU A N 1
ATOM 1540 C CA . GLU A 1 189 ? 11.008 -17.781 -26.672 1 85.94 189 GLU A CA 1
ATOM 1541 C C . GLU A 1 189 ? 10.258 -17.672 -28 1 85.94 189 GLU A C 1
ATOM 1543 O O . GLU A 1 189 ? 10.867 -17.578 -29.062 1 85.94 189 GLU A O 1
ATOM 1548 N N . MET B 1 1 ? -21 -0.917 7.133 1 81.94 1 MET B N 1
ATOM 1549 C CA . MET B 1 1 ? -20.547 0.251 7.887 1 81.94 1 MET B CA 1
ATOM 1550 C C . MET B 1 1 ? -20.922 1.541 7.164 1 81.94 1 MET B C 1
ATOM 1552 O O . MET B 1 1 ? -20.891 1.598 5.934 1 81.94 1 MET B O 1
ATOM 1556 N N . GLN B 1 2 ? -21.25 2.451 7.973 1 84.81 2 GLN B N 1
ATOM 1557 C CA . GLN B 1 2 ? -21.672 3.715 7.379 1 84.81 2 GLN B CA 1
ATOM 1558 C C . GLN B 1 2 ? -20.484 4.559 6.961 1 84.81 2 GLN B C 1
ATOM 1560 O O . GLN B 1 2 ? -19.422 4.492 7.586 1 84.81 2 GLN B O 1
ATOM 1565 N N . VAL B 1 3 ? -20.688 5.359 5.926 1 86.19 3 VAL B N 1
ATOM 1566 C CA . VAL B 1 3 ? -19.672 6.293 5.457 1 86.19 3 VAL B CA 1
ATOM 1567 C C . VAL B 1 3 ? -19.234 7.199 6.605 1 86.19 3 VAL B C 1
ATOM 1569 O O . VAL B 1 3 ? -20.062 7.672 7.383 1 86.19 3 VAL B O 1
ATOM 1572 N N . GLY B 1 4 ? -17.891 7.367 6.75 1 87.44 4 GLY B N 1
ATOM 1573 C CA . GLY B 1 4 ? -17.344 8.227 7.789 1 87.44 4 GLY B CA 1
ATOM 1574 C C . GLY B 1 4 ? -17 7.48 9.062 1 87.44 4 GLY B C 1
ATOM 1575 O O . GLY B 1 4 ? -16.266 7.988 9.906 1 87.44 4 GLY B O 1
ATOM 1576 N N . ARG B 1 5 ? -17.516 6.258 9.219 1 90.5 5 ARG B N 1
ATOM 1577 C CA . ARG B 1 5 ? -17.203 5.457 10.398 1 90.5 5 ARG B CA 1
ATOM 1578 C C . ARG B 1 5 ? -15.898 4.684 10.211 1 90.5 5 ARG B C 1
ATOM 1580 O O . ARG B 1 5 ? -15.492 4.418 9.078 1 90.5 5 ARG B O 1
ATOM 1587 N N . SER B 1 6 ? -15.281 4.383 11.352 1 92.94 6 SER B N 1
ATOM 1588 C CA . SER B 1 6 ? -13.977 3.734 11.305 1 92.94 6 SER B CA 1
ATOM 1589 C C . SER B 1 6 ? -13.984 2.414 12.062 1 92.94 6 SER B C 1
ATOM 1591 O O . SER B 1 6 ? -14.836 2.195 12.93 1 92.94 6 SER B O 1
ATOM 1593 N N . HIS B 1 7 ? -13.109 1.549 11.664 1 93 7 HIS B N 1
ATOM 1594 C CA . HIS B 1 7 ? -12.805 0.313 12.383 1 93 7 HIS B CA 1
ATOM 1595 C C . HIS B 1 7 ? -11.328 0.229 12.734 1 93 7 HIS B C 1
ATOM 1597 O O . HIS B 1 7 ? -10.477 0.736 12 1 93 7 HIS B O 1
ATOM 1603 N N . HIS B 1 8 ? -11.156 -0.416 13.891 1 96.25 8 HIS B N 1
ATOM 1604 C CA . HIS B 1 8 ? -9.797 -0.712 14.32 1 96.25 8 HIS B CA 1
ATOM 1605 C C . HIS B 1 8 ? -9.523 -2.213 14.297 1 96.25 8 HIS B C 1
ATOM 1607 O O . HIS B 1 8 ? -10.32 -3.002 14.805 1 96.25 8 HIS B O 1
ATOM 1613 N N . TRP B 1 9 ? -8.453 -2.51 13.734 1 97.25 9 TRP B N 1
ATOM 1614 C CA . TRP B 1 9 ? -7.977 -3.889 13.688 1 97.25 9 TRP B CA 1
ATOM 1615 C C . TRP B 1 9 ? -6.602 -4.016 14.336 1 97.25 9 TRP B C 1
ATOM 1617 O O . TRP B 1 9 ? -5.715 -3.191 14.086 1 97.25 9 TRP B O 1
ATOM 1627 N N . ASN B 1 10 ? -6.445 -5.043 15.125 1 97.31 10 ASN B N 1
ATOM 1628 C CA . ASN B 1 10 ? -5.113 -5.426 15.586 1 97.31 10 ASN B CA 1
ATOM 1629 C C . ASN B 1 10 ? -4.418 -6.348 14.594 1 97.31 10 ASN B C 1
ATOM 1631 O O . ASN B 1 10 ? -4.828 -7.496 14.414 1 97.31 10 ASN B O 1
ATOM 1635 N N . TYR B 1 11 ? -3.463 -5.844 13.969 1 97.94 11 TYR B N 1
ATOM 1636 C CA . TYR B 1 11 ? -2.627 -6.699 13.133 1 97.94 11 TYR B CA 1
ATOM 1637 C C . TYR B 1 11 ? -1.572 -7.414 13.969 1 97.94 11 TYR B C 1
ATOM 1639 O O . TYR B 1 11 ? -0.78 -6.77 14.664 1 97.94 11 TYR B O 1
ATOM 1647 N N . ASP B 1 12 ? -1.532 -8.68 13.93 1 97.31 12 ASP B N 1
ATOM 1648 C CA . ASP B 1 12 ? -0.548 -9.461 14.672 1 97.31 12 ASP B CA 1
ATOM 1649 C C . ASP B 1 12 ? 0.869 -9.164 14.188 1 97.31 12 ASP B C 1
ATOM 1651 O O . ASP B 1 12 ? 1.054 -8.555 13.133 1 97.31 12 ASP B O 1
ATOM 1655 N N . GLN B 1 13 ? 1.791 -9.516 15.078 1 96.5 13 GLN B N 1
ATOM 1656 C CA . GLN B 1 13 ? 3.17 -9.461 14.602 1 96.5 13 GLN B CA 1
ATOM 1657 C C . GLN B 1 13 ? 3.355 -10.297 13.344 1 96.5 13 GLN B C 1
ATOM 1659 O O . GLN B 1 13 ? 2.82 -11.398 13.234 1 96.5 13 GLN B O 1
ATOM 1664 N N . GLY B 1 14 ? 4.039 -9.711 12.375 1 95.44 14 GLY B N 1
ATOM 1665 C CA . GLY B 1 14 ? 4.195 -10.438 11.125 1 95.44 14 GLY B CA 1
ATOM 1666 C C . GLY B 1 14 ? 5.52 -10.164 10.438 1 95.44 14 GLY B C 1
ATOM 1667 O O . GLY B 1 14 ? 6.195 -9.18 10.75 1 95.44 14 GLY B O 1
ATOM 1668 N N . ASP B 1 15 ? 5.863 -11.023 9.57 1 96.31 15 ASP B N 1
ATOM 1669 C CA . ASP B 1 15 ? 7.086 -10.914 8.781 1 96.31 15 ASP B CA 1
ATOM 1670 C C . ASP B 1 15 ? 6.859 -10.055 7.535 1 96.31 15 ASP B C 1
ATOM 1672 O O . ASP B 1 15 ? 6.027 -10.391 6.688 1 96.31 15 ASP B O 1
ATOM 1676 N N . TRP B 1 16 ? 7.469 -8.961 7.496 1 97.38 16 TRP B N 1
ATOM 1677 C CA . TRP B 1 16 ? 7.547 -8.117 6.309 1 97.38 16 TRP B CA 1
ATOM 1678 C C . TRP B 1 16 ? 8.828 -8.391 5.527 1 97.38 16 TRP B C 1
ATOM 1680 O O . TRP B 1 16 ? 9.922 -8.07 5.992 1 97.38 16 TRP B O 1
ATOM 1690 N N . LYS B 1 17 ? 8.648 -8.906 4.348 1 97.19 17 LYS B N 1
ATOM 1691 C CA . LYS B 1 17 ? 9.797 -9.188 3.488 1 97.19 17 LYS B CA 1
ATOM 1692 C C . LYS B 1 17 ? 9.922 -8.141 2.383 1 97.19 17 LYS B C 1
ATOM 1694 O O . LYS B 1 17 ? 8.93 -7.77 1.757 1 97.19 17 LYS B O 1
ATOM 1699 N N . GLU B 1 18 ? 11.086 -7.719 2.166 1 96.69 18 GLU B N 1
ATOM 1700 C CA . GLU B 1 18 ? 11.383 -6.797 1.072 1 96.69 18 GLU B CA 1
ATOM 1701 C C . GLU B 1 18 ? 12.531 -7.309 0.217 1 96.69 18 GLU B C 1
ATOM 1703 O O . GLU B 1 18 ? 13.539 -7.793 0.745 1 96.69 18 GLU B O 1
ATOM 1708 N N . THR B 1 19 ? 12.391 -7.203 -1.05 1 96 19 THR B N 1
ATOM 1709 C CA . THR B 1 19 ? 13.438 -7.57 -2 1 96 19 THR B CA 1
ATOM 1710 C C . THR B 1 19 ? 13.773 -6.398 -2.914 1 96 19 THR B C 1
ATOM 1712 O O . THR B 1 19 ? 12.883 -5.812 -3.535 1 96 19 THR B O 1
ATOM 1715 N N . LYS B 1 20 ? 15.102 -6.125 -2.992 1 95.62 20 LYS B N 1
ATOM 1716 C CA . LYS B 1 20 ? 15.539 -4.98 -3.779 1 95.62 20 LYS B CA 1
ATOM 1717 C C . LYS B 1 20 ? 15.445 -5.27 -5.273 1 95.62 20 LYS B C 1
ATOM 1719 O O . LYS B 1 20 ? 15.984 -6.27 -5.754 1 95.62 20 LYS B O 1
ATOM 1724 N N . ILE B 1 21 ? 14.695 -4.422 -5.988 1 95.38 21 ILE B N 1
ATOM 1725 C CA . ILE B 1 21 ? 14.617 -4.484 -7.445 1 95.38 21 ILE B CA 1
ATOM 1726 C C . ILE B 1 21 ? 15.602 -3.486 -8.055 1 95.38 21 ILE B C 1
ATOM 1728 O O . ILE B 1 21 ? 16.422 -3.85 -8.898 1 95.38 21 ILE B O 1
ATOM 1732 N N . THR B 1 22 ? 15.461 -2.199 -7.68 1 95.31 22 THR B N 1
ATOM 1733 C CA . THR B 1 22 ? 16.375 -1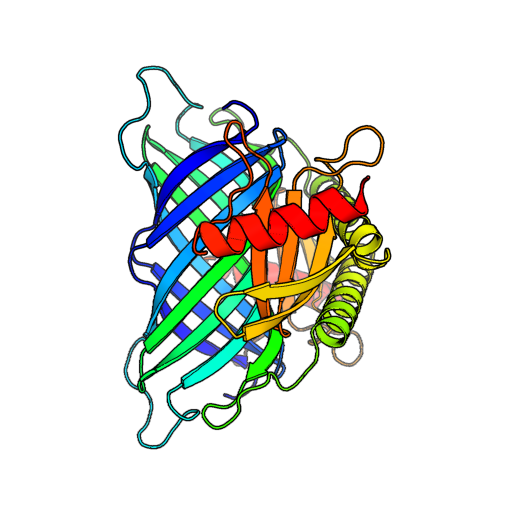.095 -7.938 1 95.31 22 THR B CA 1
ATOM 1734 C C . THR B 1 22 ? 16.656 -0.312 -6.656 1 95.31 22 THR B C 1
ATOM 1736 O O . THR B 1 22 ? 16.031 -0.563 -5.621 1 95.31 22 THR B O 1
ATOM 1739 N N . PRO B 1 23 ? 17.531 0.557 -6.625 1 94.12 23 PRO B N 1
ATOM 1740 C CA . PRO B 1 23 ? 17.812 1.315 -5.402 1 94.12 23 PRO B CA 1
ATOM 1741 C C . PRO B 1 23 ? 16.578 1.995 -4.832 1 94.12 23 PRO B C 1
ATOM 1743 O O . PRO B 1 23 ? 16.484 2.193 -3.619 1 94.12 23 PRO B O 1
ATOM 1746 N N . ASP B 1 24 ? 15.625 2.262 -5.68 1 96.19 24 ASP B N 1
ATOM 1747 C CA . ASP B 1 24 ? 14.484 3.021 -5.188 1 96.19 24 ASP B CA 1
ATOM 1748 C C . ASP B 1 24 ? 13.195 2.205 -5.289 1 96.19 24 ASP B C 1
ATOM 1750 O O . ASP B 1 24 ? 12.102 2.721 -5.035 1 96.19 24 ASP B O 1
ATOM 1754 N N . LEU B 1 25 ? 13.305 0.975 -5.703 1 97.75 25 LEU B N 1
ATOM 1755 C CA . LEU B 1 25 ? 12.117 0.144 -5.898 1 97.75 25 LEU B CA 1
ATOM 1756 C C . LEU B 1 25 ? 12.305 -1.226 -5.254 1 97.75 25 LEU B C 1
ATOM 1758 O O . LEU B 1 25 ? 13.289 -1.913 -5.52 1 97.75 25 LEU B O 1
ATOM 1762 N N . TRP B 1 26 ? 11.359 -1.61 -4.465 1 97.88 26 TRP B N 1
ATOM 1763 C CA . TRP B 1 26 ? 11.406 -2.887 -3.76 1 97.88 26 TRP B CA 1
ATOM 1764 C C . TRP B 1 26 ? 10.109 -3.664 -3.943 1 97.88 26 TRP B C 1
ATOM 1766 O O . TRP B 1 26 ? 9.039 -3.068 -4.105 1 97.88 26 TRP B O 1
ATOM 1776 N N . GLU B 1 27 ? 10.188 -4.961 -3.932 1 97.62 27 GLU B N 1
ATOM 1777 C CA . GLU B 1 27 ? 9.039 -5.848 -3.748 1 97.62 27 GLU B CA 1
ATOM 1778 C C . GLU B 1 27 ? 8.773 -6.105 -2.268 1 97.62 27 GLU B C 1
ATOM 1780 O O . GLU B 1 27 ? 9.711 -6.309 -1.489 1 97.62 27 GLU B O 1
ATOM 1785 N N . ILE B 1 28 ? 7.484 -6.117 -1.937 1 98 28 ILE B N 1
ATOM 1786 C CA . ILE B 1 28 ? 7.168 -6.402 -0.541 1 98 28 ILE B CA 1
ATOM 1787 C C . ILE B 1 28 ? 6.207 -7.586 -0.461 1 98 28 ILE B C 1
ATOM 1789 O O . ILE B 1 28 ? 5.418 -7.816 -1.381 1 98 28 ILE B O 1
ATOM 1793 N N . SER B 1 29 ? 6.316 -8.32 0.583 1 97.75 29 SER B N 1
ATOM 1794 C CA . SER B 1 29 ? 5.398 -9.383 0.985 1 97.75 29 SER B CA 1
ATOM 1795 C C . SER B 1 29 ? 5.152 -9.359 2.49 1 97.75 29 SER B C 1
ATOM 1797 O O . SER B 1 29 ? 6.094 -9.227 3.275 1 97.75 29 SER B O 1
ATOM 1799 N N . TYR B 1 30 ? 3.922 -9.43 2.854 1 97.62 30 TYR B N 1
ATOM 1800 C CA . TYR B 1 30 ? 3.512 -9.328 4.25 1 97.62 30 TYR B CA 1
ATOM 1801 C C . TYR B 1 30 ? 2.24 -10.133 4.504 1 97.62 30 TYR B C 1
ATOM 1803 O O . TYR B 1 30 ? 1.236 -9.953 3.809 1 97.62 30 TYR B O 1
ATOM 1811 N N . ALA B 1 31 ? 2.287 -11.094 5.445 1 96.44 31 ALA B N 1
ATOM 1812 C CA . ALA B 1 31 ? 1.13 -11.922 5.781 1 96.44 31 ALA B CA 1
ATOM 1813 C C . ALA B 1 31 ? 0.896 -11.953 7.289 1 96.44 31 ALA B C 1
ATOM 1815 O O . ALA B 1 31 ? 1.807 -12.273 8.055 1 96.44 31 ALA B O 1
ATOM 1816 N N . VAL B 1 32 ? -0.292 -11.594 7.637 1 97.5 32 VAL B N 1
ATOM 1817 C CA . VAL B 1 32 ? -0.624 -11.586 9.055 1 97.5 32 VAL B CA 1
ATOM 1818 C C . VAL B 1 32 ? -2.119 -11.828 9.242 1 97.5 32 VAL B C 1
ATOM 1820 O O . VAL B 1 32 ? -2.893 -11.734 8.281 1 97.5 32 VAL B O 1
ATOM 1823 N N . THR B 1 33 ? -2.465 -12.195 10.469 1 97.94 33 THR B N 1
ATOM 1824 C CA . THR B 1 33 ? -3.867 -12.203 10.867 1 97.94 33 THR B CA 1
ATOM 1825 C C . THR B 1 33 ? -4.262 -10.867 11.484 1 97.94 33 THR B C 1
ATOM 1827 O O . THR B 1 33 ? -3.512 -10.305 12.281 1 97.94 33 THR B O 1
ATOM 1830 N N . LYS B 1 34 ? -5.32 -10.367 11.055 1 97.44 34 LYS B N 1
ATOM 1831 C CA . LYS B 1 34 ? -5.859 -9.188 11.734 1 97.44 34 LYS B CA 1
ATOM 1832 C C . LYS B 1 34 ? -7.102 -9.539 12.547 1 97.44 34 LYS B C 1
ATOM 1834 O O . LYS B 1 34 ? -7.887 -10.406 12.148 1 97.44 34 LYS B O 1
ATOM 1839 N N . ARG B 1 35 ? -7.199 -8.836 13.672 1 97 35 ARG B N 1
ATOM 1840 C CA . ARG B 1 35 ? -8.258 -9.109 14.641 1 97 35 ARG B CA 1
ATOM 1841 C C . ARG B 1 35 ? -9.016 -7.84 15 1 97 35 ARG B C 1
ATOM 1843 O O . ARG B 1 35 ? -8.406 -6.793 15.234 1 97 35 ARG B O 1
ATOM 1850 N N . ARG B 1 36 ? -10.266 -8 15.023 1 95.06 36 ARG B N 1
ATOM 1851 C CA . ARG B 1 36 ? -11.102 -6.871 15.391 1 95.06 36 ARG B CA 1
ATOM 1852 C C . ARG B 1 36 ? -10.797 -6.398 16.812 1 95.06 36 ARG B C 1
ATOM 1854 O O . ARG B 1 36 ? -10.648 -7.219 17.719 1 95.06 36 ARG B O 1
ATOM 1861 N N . LYS B 1 37 ? -10.586 -5.059 16.875 1 93.31 37 LYS B N 1
ATOM 1862 C CA . LYS B 1 37 ? -10.57 -4.5 18.219 1 93.31 37 LYS B CA 1
ATOM 1863 C C . LYS B 1 37 ? -11.969 -4.488 18.828 1 93.31 37 LYS B C 1
ATOM 1865 O O . LYS B 1 37 ? -12.852 -3.771 18.359 1 93.31 37 LYS B O 1
ATOM 1870 N N . GLY B 1 38 ? -12.188 -5.402 19.734 1 88.81 38 GLY B N 1
ATOM 1871 C CA . GLY B 1 38 ? -13.523 -5.641 20.25 1 88.81 38 GLY B CA 1
ATOM 1872 C C . GLY B 1 38 ? -14.172 -6.879 19.672 1 88.81 38 GLY B C 1
ATOM 1873 O O . GLY B 1 38 ? -13.5 -7.883 19.422 1 88.81 38 GLY B O 1
ATOM 1874 N N . HIS B 1 39 ? -15.609 -6.789 19.625 1 90 39 HIS B N 1
ATOM 1875 C CA . HIS B 1 39 ? -16.328 -7.941 19.094 1 90 39 HIS B CA 1
ATOM 1876 C C . HIS B 1 39 ? -17.391 -7.512 18.078 1 90 39 HIS B C 1
ATOM 1878 O O . HIS B 1 39 ? -18.031 -6.473 18.25 1 90 39 HIS B O 1
ATOM 1884 N N . ALA B 1 40 ? -17.375 -8.305 17.062 1 88.44 40 ALA B N 1
ATOM 1885 C CA . ALA B 1 40 ? -18.453 -8.07 16.094 1 88.44 40 ALA B CA 1
ATOM 1886 C C . ALA B 1 40 ? -19.812 -8.281 16.719 1 88.44 40 ALA B C 1
ATOM 1888 O O . ALA B 1 40 ? -20.016 -9.211 17.516 1 88.44 40 ALA B O 1
ATOM 1889 N N . PRO B 1 41 ? -20.719 -7.395 16.344 1 85.56 41 PRO B N 1
ATOM 1890 C CA . PRO B 1 41 ? -22.094 -7.668 16.812 1 85.56 41 PRO B CA 1
ATOM 1891 C C . PRO B 1 41 ? -22.594 -9.039 16.375 1 85.56 41 PRO B C 1
ATOM 1893 O O . PRO B 1 41 ? -22.234 -9.523 15.297 1 85.56 41 PRO B O 1
ATOM 1896 N N . GLU B 1 42 ? -23.391 -9.617 17.172 1 85.56 42 GLU B N 1
ATOM 1897 C CA . GLU B 1 42 ? -23.953 -10.93 16.859 1 85.56 42 GLU B CA 1
ATOM 1898 C C . GLU B 1 42 ? -24.719 -10.898 15.539 1 85.56 42 GLU B C 1
ATOM 1900 O O . GLU B 1 42 ? -25.484 -9.969 15.281 1 85.56 42 GLU B O 1
ATOM 1905 N N . GLY B 1 43 ? -24.469 -11.836 14.742 1 83.38 43 GLY B N 1
ATOM 1906 C CA . GLY B 1 43 ? -25.203 -11.984 13.492 1 83.38 43 GLY B CA 1
ATOM 1907 C C . GLY B 1 43 ? -24.734 -11.031 12.406 1 83.38 43 GLY B C 1
ATOM 1908 O O . GLY B 1 43 ? -25.328 -10.969 11.336 1 83.38 43 GLY B O 1
ATOM 1909 N N . SER B 1 44 ? -23.688 -10.289 12.734 1 83.81 44 SER B N 1
ATOM 1910 C CA . SER B 1 44 ? -23.219 -9.328 11.75 1 83.81 44 SER B CA 1
ATOM 1911 C C . SER B 1 44 ? -22.094 -9.906 10.906 1 83.81 44 SER B C 1
ATOM 1913 O O . SER B 1 44 ? -21.562 -10.984 11.211 1 83.81 44 SER B O 1
ATOM 1915 N N . GLY B 1 45 ? -21.969 -9.242 9.828 1 87.31 45 GLY B N 1
ATOM 1916 C CA . GLY B 1 45 ? -20.812 -9.602 9.008 1 87.31 45 GLY B CA 1
ATOM 1917 C C . GLY B 1 45 ? -21.156 -10.609 7.926 1 87.31 45 GLY B C 1
ATOM 1918 O O . GLY B 1 45 ? -22.219 -11.219 7.941 1 87.31 45 GLY B O 1
ATOM 1919 N N . VAL B 1 46 ? -20.203 -10.75 7.043 1 94.12 46 VAL B N 1
ATOM 1920 C CA . VAL B 1 46 ? -20.328 -11.711 5.953 1 94.12 46 VAL B CA 1
ATOM 1921 C C . VAL B 1 46 ? -20 -13.109 6.457 1 94.12 46 VAL B C 1
ATOM 1923 O O . VAL B 1 46 ? -19.406 -13.266 7.535 1 94.12 46 VAL B O 1
ATOM 1926 N N . PRO B 1 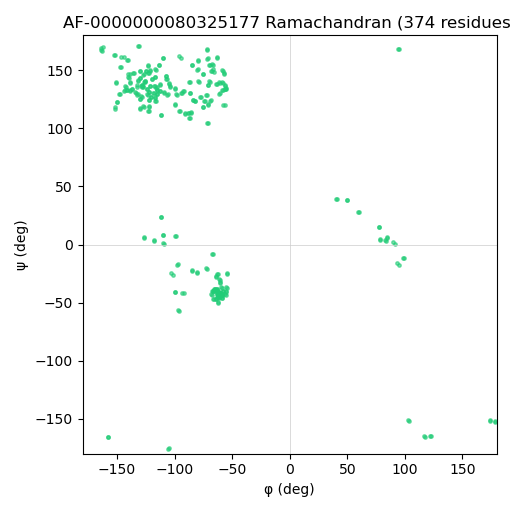47 ? -20.469 -14.141 5.746 1 96.38 47 PRO B N 1
ATOM 1927 C CA . PRO B 1 47 ? -20.172 -15.516 6.16 1 96.38 47 PRO B CA 1
ATOM 1928 C C . PRO B 1 47 ? -18.672 -15.805 6.215 1 96.38 47 PRO B C 1
ATOM 1930 O O . PRO B 1 47 ? -17.906 -15.242 5.43 1 96.38 47 PRO B O 1
ATOM 1933 N N . GLU B 1 48 ? -18.266 -16.719 7.109 1 96.81 48 GLU B N 1
ATOM 1934 C CA . GLU B 1 48 ? -16.891 -17.219 7.188 1 96.81 48 GLU B CA 1
ATOM 1935 C C . GLU B 1 48 ? -16.438 -17.812 5.859 1 96.81 48 GLU B C 1
ATOM 1937 O O . GLU B 1 48 ? -17.203 -18.516 5.199 1 96.81 48 GLU B O 1
ATOM 1942 N N . GLY B 1 49 ? -15.203 -17.484 5.445 1 97.94 49 GLY B N 1
ATOM 1943 C CA . GLY B 1 49 ? -14.68 -17.969 4.176 1 97.94 49 GLY B CA 1
ATOM 1944 C C . GLY B 1 49 ? -14.789 -16.938 3.062 1 97.94 49 GLY B C 1
ATOM 1945 O O . GLY B 1 49 ? -14.219 -17.125 1.984 1 97.94 49 GLY B O 1
ATOM 1946 N N . THR B 1 50 ? -15.508 -15.883 3.293 1 98.56 50 THR B N 1
ATOM 1947 C CA . THR B 1 50 ? -15.578 -14.797 2.32 1 98.56 50 THR B CA 1
ATOM 1948 C C . THR B 1 50 ? -14.211 -14.148 2.139 1 98.56 50 THR B C 1
ATOM 1950 O O . THR B 1 50 ? -13.477 -13.945 3.109 1 98.56 50 THR B O 1
ATOM 1953 N N . GLU B 1 51 ? -13.922 -13.883 0.885 1 98.75 51 GLU B N 1
ATOM 1954 C CA . GLU B 1 51 ? -12.617 -13.305 0.563 1 98.75 51 GLU B CA 1
ATOM 1955 C C . GLU B 1 51 ? -12.766 -11.961 -0.139 1 98.75 51 GLU B C 1
ATOM 1957 O O . GLU B 1 51 ? -13.766 -11.719 -0.826 1 98.75 51 GLU B O 1
ATOM 1962 N N . TYR B 1 52 ? -11.781 -11.125 0.093 1 98.62 52 TYR B N 1
ATOM 1963 C CA . TYR B 1 52 ? -11.742 -9.812 -0.544 1 98.62 52 TYR B CA 1
ATOM 1964 C C . TYR B 1 52 ? -10.375 -9.555 -1.183 1 98.62 52 TYR B C 1
ATOM 1966 O O . TYR B 1 52 ? -9.352 -9.984 -0.655 1 98.62 52 TYR B O 1
ATOM 1974 N N . HIS B 1 53 ? -10.367 -8.898 -2.307 1 98.81 53 HIS B N 1
ATOM 1975 C CA . HIS B 1 53 ? -9.18 -8.352 -2.963 1 98.81 53 HIS B CA 1
ATOM 1976 C C . HIS B 1 53 ? -9.188 -6.824 -2.941 1 98.81 53 HIS B C 1
ATOM 1978 O O . HIS B 1 53 ? -10.039 -6.195 -3.578 1 98.81 53 HIS B O 1
ATOM 1984 N N . TRP B 1 54 ? -8.297 -6.352 -2.207 1 98.81 54 TRP B N 1
ATOM 1985 C CA . TRP B 1 54 ? -8.117 -4.91 -2.096 1 98.81 54 TRP B CA 1
ATOM 1986 C C . TRP B 1 54 ? -6.82 -4.465 -2.758 1 98.81 54 TRP B C 1
ATOM 1988 O O . TRP B 1 54 ? -5.938 -5.285 -3.02 1 98.81 54 TRP B O 1
ATOM 1998 N N . TYR B 1 55 ? -6.742 -3.209 -3.062 1 98.81 55 TYR B N 1
ATOM 1999 C CA . TYR B 1 55 ? -5.504 -2.557 -3.473 1 98.81 55 TYR B CA 1
ATOM 2000 C C . TYR B 1 55 ? -5.172 -1.392 -2.551 1 98.81 55 TYR B C 1
ATOM 2002 O O . TYR B 1 55 ? -6.027 -0.554 -2.264 1 98.81 55 TYR B O 1
ATOM 2010 N N . ILE B 1 56 ? -3.947 -1.372 -2.104 1 98.62 56 ILE B N 1
ATOM 2011 C CA . ILE B 1 56 ? -3.5 -0.366 -1.147 1 98.62 56 ILE B CA 1
ATOM 2012 C C . ILE B 1 56 ? -2.547 0.61 -1.833 1 98.62 56 ILE B C 1
ATOM 2014 O O . ILE B 1 56 ? -1.61 0.195 -2.52 1 98.62 56 ILE B O 1
ATOM 2018 N N . LEU B 1 57 ? -2.781 1.88 -1.673 1 98.38 57 LEU B N 1
ATOM 2019 C CA . LEU B 1 57 ? -1.896 2.986 -2.02 1 98.38 57 LEU B CA 1
ATOM 2020 C C . LEU B 1 57 ? -1.598 3.846 -0.795 1 98.38 57 LEU B C 1
ATOM 2022 O O . LEU B 1 57 ? -2.492 4.504 -0.259 1 98.38 57 LEU B O 1
ATOM 2026 N N . SER B 1 58 ? -0.353 3.854 -0.39 1 98.5 58 SER B N 1
ATOM 2027 C CA . SER B 1 58 ? -0.11 4.484 0.904 1 98.5 58 SER B CA 1
ATOM 2028 C C . SER B 1 58 ? 1.29 5.082 0.973 1 98.5 58 SER B C 1
ATOM 2030 O O . SER B 1 58 ? 2.254 4.48 0.5 1 98.5 58 SER B O 1
ATOM 2032 N N . HIS B 1 59 ? 1.336 6.25 1.566 1 98.69 59 HIS B N 1
ATOM 2033 C CA . HIS B 1 59 ? 2.613 6.758 2.055 1 98.69 59 HIS B CA 1
ATOM 2034 C C . HIS B 1 59 ? 3.111 5.941 3.242 1 98.69 59 HIS B C 1
ATOM 2036 O O . HIS B 1 59 ? 2.324 5.555 4.109 1 98.69 59 HIS B O 1
ATOM 2042 N N . GLN B 1 60 ? 4.348 5.711 3.252 1 98.62 60 GLN B N 1
ATOM 2043 C CA . GLN B 1 60 ? 4.992 5.156 4.438 1 98.62 60 GLN B CA 1
ATOM 2044 C C . GLN B 1 60 ? 6.18 6.016 4.871 1 98.62 60 GLN B C 1
ATOM 2046 O O . GLN B 1 60 ? 7.121 6.215 4.102 1 98.62 60 GLN B O 1
ATOM 2051 N N . ASN B 1 61 ? 6.113 6.539 6.008 1 98.25 61 ASN B N 1
ATOM 2052 C CA . ASN B 1 61 ? 7.246 7.211 6.641 1 98.25 61 ASN B CA 1
ATOM 2053 C C . ASN B 1 61 ? 7.965 6.289 7.621 1 98.25 61 ASN B C 1
ATOM 2055 O O . ASN B 1 61 ? 7.332 5.656 8.469 1 98.25 61 ASN B O 1
ATOM 2059 N N . ALA B 1 62 ? 9.227 6.207 7.457 1 98.38 62 ALA B N 1
ATOM 2060 C CA . ALA B 1 62 ? 10.039 5.391 8.352 1 98.38 62 ALA B CA 1
ATOM 2061 C C . ALA B 1 62 ? 11.18 6.207 8.953 1 98.38 62 ALA B C 1
ATOM 2063 O O . ALA B 1 62 ? 11.797 7.027 8.266 1 98.38 62 ALA B O 1
ATOM 2064 N N . LYS B 1 63 ? 11.469 6 10.211 1 98.44 63 LYS B N 1
ATOM 2065 C CA . LYS B 1 63 ? 12.578 6.652 10.906 1 98.44 63 LYS B CA 1
ATOM 2066 C C . LYS B 1 63 ? 13.445 5.629 11.633 1 98.44 63 LYS B C 1
ATOM 2068 O O . LYS B 1 63 ? 12.945 4.809 12.398 1 98.44 63 LYS B O 1
ATOM 2073 N N . LYS B 1 64 ? 14.727 5.719 11.352 1 97.75 64 LYS B N 1
ATOM 2074 C CA . LYS B 1 64 ? 15.656 4.816 12.039 1 97.75 64 LYS B CA 1
ATOM 2075 C C . LYS B 1 64 ? 15.805 5.199 13.508 1 97.75 64 LYS B C 1
ATOM 2077 O O . LYS B 1 64 ? 16.219 6.316 13.82 1 97.75 64 LYS B O 1
ATOM 2082 N N . LEU B 1 65 ? 15.461 4.254 14.367 1 97.62 65 LEU B N 1
ATOM 2083 C CA . LEU B 1 65 ? 15.531 4.492 15.805 1 97.62 65 LEU B CA 1
ATOM 2084 C C . LEU B 1 65 ? 16.891 4.059 16.359 1 97.62 65 LEU B C 1
ATOM 2086 O O . LEU B 1 65 ? 17.453 4.734 17.219 1 97.62 65 LEU B O 1
ATOM 2090 N N . ASN B 1 66 ? 17.359 2.965 15.922 1 95.88 66 ASN B N 1
ATOM 2091 C CA . ASN B 1 66 ? 18.656 2.381 16.234 1 95.88 66 ASN B CA 1
ATOM 2092 C C . ASN B 1 66 ? 19.094 1.383 15.164 1 95.88 66 ASN B C 1
ATOM 2094 O O . ASN B 1 66 ? 18.531 1.354 14.07 1 95.88 66 ASN B O 1
ATOM 2098 N N . ALA B 1 67 ? 20.078 0.577 15.414 1 93.94 67 ALA B N 1
ATOM 2099 C CA . ALA B 1 67 ? 20.688 -0.27 14.391 1 93.94 67 ALA B CA 1
ATOM 2100 C C . ALA B 1 67 ? 19.672 -1.269 13.836 1 93.94 67 ALA B C 1
ATOM 2102 O O . ALA B 1 67 ? 19.766 -1.675 12.672 1 93.94 67 ALA B O 1
ATOM 2103 N N . ASN B 1 68 ? 18.609 -1.624 14.672 1 95.62 68 ASN B N 1
ATOM 2104 C CA . ASN B 1 68 ? 17.797 -2.764 14.289 1 95.62 68 ASN B CA 1
ATOM 2105 C C . ASN B 1 68 ? 16.312 -2.396 14.25 1 95.62 68 ASN B C 1
ATOM 2107 O O . ASN B 1 68 ? 15.461 -3.25 14 1 95.62 68 ASN B O 1
ATOM 2111 N N . GLU B 1 69 ? 16.047 -1.095 14.453 1 96.69 69 GLU B N 1
ATOM 2112 C CA . GLU B 1 69 ? 14.633 -0.75 14.578 1 96.69 69 GLU B CA 1
ATOM 2113 C C . GLU B 1 69 ? 14.305 0.537 13.828 1 96.69 69 GLU B C 1
ATOM 2115 O O . GLU B 1 69 ? 15.102 1.479 13.82 1 96.69 69 GLU B O 1
ATOM 2120 N N . TYR B 1 70 ? 13.195 0.521 13.203 1 97.75 70 TYR B N 1
ATOM 2121 C CA . TYR B 1 70 ? 12.594 1.706 12.602 1 97.75 70 TYR B CA 1
ATOM 2122 C C . TYR B 1 70 ? 11.172 1.907 13.109 1 97.75 70 TYR B C 1
ATOM 2124 O O . TYR B 1 70 ? 10.43 0.94 13.289 1 97.75 70 TYR B O 1
ATOM 2132 N N . SER B 1 71 ? 10.766 3.164 13.359 1 98.19 71 SER B N 1
ATOM 2133 C CA . SER B 1 71 ? 9.344 3.477 13.406 1 98.19 71 SER B CA 1
ATOM 2134 C C . SER B 1 71 ? 8.758 3.619 12 1 98.19 71 SER B C 1
ATOM 2136 O O . SER B 1 71 ? 9.422 4.141 11.102 1 98.19 71 SER B O 1
ATOM 2138 N N . THR B 1 72 ? 7.59 3.129 11.789 1 97.88 72 THR B N 1
ATOM 2139 C CA . THR B 1 72 ? 6.922 3.24 10.5 1 97.88 72 THR B CA 1
ATOM 2140 C C . THR B 1 72 ? 5.484 3.717 10.672 1 97.88 72 THR B C 1
ATOM 2142 O O . THR B 1 72 ? 4.809 3.338 11.633 1 97.88 72 THR B O 1
ATOM 2145 N N . GLU B 1 73 ? 5.023 4.57 9.781 1 97.38 73 GLU B N 1
ATOM 2146 C CA . GLU B 1 73 ? 3.643 5.031 9.688 1 97.38 73 GLU B CA 1
ATOM 2147 C C . GLU B 1 73 ? 3.143 4.992 8.25 1 97.38 73 GLU B C 1
ATOM 2149 O O . GLU B 1 73 ? 3.814 5.484 7.34 1 97.38 73 GLU B O 1
ATOM 2154 N N . MET B 1 74 ? 1.998 4.406 8.117 1 98 74 MET B N 1
ATOM 2155 C CA . MET B 1 74 ? 1.354 4.336 6.809 1 98 74 MET B CA 1
ATOM 2156 C C . MET B 1 74 ? 0.026 5.086 6.812 1 98 74 MET B C 1
ATOM 2158 O O . MET B 1 74 ? -0.747 4.977 7.766 1 98 74 MET B O 1
ATOM 2162 N N . HIS B 1 75 ? -0.229 5.848 5.785 1 98 75 HIS B N 1
ATOM 2163 C CA . HIS B 1 75 ? -1.501 6.516 5.531 1 98 75 HIS B CA 1
ATOM 2164 C C . HIS B 1 75 ? -1.841 6.5 4.043 1 98 75 HIS B C 1
ATOM 2166 O O . HIS B 1 75 ? -0.974 6.742 3.201 1 98 75 HIS B O 1
ATOM 2172 N N . GLY B 1 76 ? -3.049 6.145 3.807 1 97.94 76 GLY B N 1
ATOM 2173 C CA . GLY B 1 76 ? -3.412 6.133 2.398 1 97.94 76 GLY B CA 1
ATOM 2174 C C . GLY B 1 76 ? -4.801 5.574 2.145 1 97.94 76 GLY B C 1
ATOM 2175 O O . GLY B 1 76 ? -5.711 5.77 2.951 1 97.94 76 GLY B O 1
ATOM 2176 N N . LEU B 1 77 ? -4.922 5.004 0.945 1 98.31 77 LEU B N 1
ATOM 2177 C CA . LEU B 1 77 ? -6.219 4.531 0.469 1 98.31 77 LEU B CA 1
ATOM 2178 C C . LEU B 1 77 ? -6.203 3.021 0.257 1 98.31 77 LEU B C 1
ATOM 2180 O O . LEU B 1 77 ? -5.172 2.449 -0.099 1 98.31 77 LEU B O 1
ATOM 2184 N N . LYS B 1 78 ? -7.27 2.469 0.548 1 98.25 78 LYS B N 1
ATOM 2185 C CA . LYS B 1 78 ? -7.578 1.062 0.304 1 98.25 78 LYS B CA 1
ATOM 2186 C C . LYS B 1 78 ? -8.82 0.914 -0.571 1 98.25 78 LYS B C 1
ATOM 2188 O O . LYS B 1 78 ? -9.906 1.356 -0.195 1 98.25 78 LYS B O 1
ATOM 2193 N N . PHE B 1 79 ? -8.609 0.284 -1.762 1 98.38 79 PHE B N 1
ATOM 2194 C CA . PHE B 1 79 ? -9.617 0.225 -2.811 1 98.38 79 PHE B CA 1
ATOM 2195 C C . PHE B 1 79 ? -10.031 -1.217 -3.086 1 98.38 79 PHE B C 1
ATOM 2197 O O . PHE B 1 79 ? -9.18 -2.068 -3.355 1 98.38 79 PHE B O 1
ATOM 2204 N N . LYS B 1 80 ? -11.336 -1.486 -3.039 1 98.44 80 LYS B N 1
ATOM 2205 C CA . LYS B 1 80 ? -11.82 -2.844 -3.271 1 98.44 80 LYS B CA 1
ATOM 2206 C C . LYS B 1 80 ? -11.828 -3.178 -4.762 1 98.44 80 LYS B C 1
ATOM 2208 O O . LYS B 1 80 ? -12.461 -2.479 -5.555 1 98.44 80 LYS B O 1
ATOM 2213 N N . LEU B 1 81 ? -11.211 -4.242 -5.078 1 98.69 81 LEU B N 1
ATOM 2214 C CA . LEU B 1 81 ? -11.18 -4.676 -6.473 1 98.69 81 LEU B CA 1
ATOM 2215 C C . LEU B 1 81 ? -12.211 -5.773 -6.723 1 98.69 81 LEU B C 1
ATOM 2217 O O . LEU B 1 81 ? -12.883 -5.777 -7.754 1 98.69 81 LEU B O 1
ATOM 2221 N N . ALA B 1 82 ? -12.352 -6.719 -5.793 1 98.81 82 ALA B N 1
ATOM 2222 C CA . ALA B 1 82 ? -13.266 -7.848 -5.98 1 98.81 82 ALA B CA 1
ATOM 2223 C C . ALA B 1 82 ? -13.547 -8.547 -4.652 1 98.81 82 ALA B C 1
ATOM 2225 O O . ALA B 1 82 ? -12.945 -8.219 -3.629 1 98.81 82 ALA B O 1
ATOM 2226 N N . HIS B 1 83 ? -14.531 -9.391 -4.688 1 98.69 83 HIS B N 1
ATOM 2227 C CA . HIS B 1 83 ? -14.812 -10.281 -3.566 1 98.69 83 HIS B CA 1
ATOM 2228 C C . HIS B 1 83 ? -15.242 -11.656 -4.055 1 98.69 83 HIS B C 1
ATOM 2230 O O . HIS B 1 83 ? -15.594 -11.828 -5.223 1 98.69 83 HIS B O 1
ATOM 2236 N N . LYS B 1 84 ? -15.109 -12.602 -3.227 1 98.62 84 LYS B N 1
ATOM 2237 C CA . LYS B 1 84 ? -15.531 -13.984 -3.428 1 98.62 84 LYS B CA 1
ATOM 2238 C C . LYS B 1 84 ? -16.359 -14.484 -2.242 1 98.62 84 LYS B C 1
ATOM 2240 O O . LYS B 1 84 ? -15.844 -14.594 -1.126 1 98.62 84 LYS B O 1
ATOM 2245 N N . ARG B 1 85 ? -17.609 -14.828 -2.518 1 97.94 85 ARG B N 1
ATOM 2246 C CA . ARG B 1 85 ? -18.5 -15.297 -1.46 1 97.94 85 ARG B CA 1
ATOM 2247 C C . ARG B 1 85 ? -18.078 -16.672 -0.966 1 97.94 85 ARG B C 1
ATOM 2249 O O . ARG B 1 85 ? -17.531 -17.469 -1.728 1 97.94 85 ARG B O 1
ATOM 2256 N N . ALA B 1 86 ? -18.438 -16.938 0.237 1 97.38 86 ALA B N 1
ATOM 2257 C CA . ALA B 1 86 ? -18.016 -18.172 0.89 1 97.38 86 ALA B CA 1
ATOM 2258 C C . ALA B 1 86 ? -18.531 -19.406 0.143 1 97.38 86 ALA B C 1
ATOM 2260 O O . ALA B 1 86 ? -17.891 -20.453 0.125 1 97.38 86 ALA B O 1
ATOM 2261 N N . ASP B 1 87 ? -19.641 -19.281 -0.488 1 96.5 87 ASP B N 1
ATOM 2262 C CA . ASP B 1 87 ? -20.281 -20.438 -1.114 1 96.5 87 ASP B CA 1
ATOM 2263 C C . ASP B 1 87 ? -19.984 -20.484 -2.613 1 96.5 87 ASP B C 1
ATOM 2265 O O . ASP B 1 87 ? -20.594 -21.266 -3.346 1 96.5 87 ASP B O 1
ATOM 2269 N N . LYS B 1 88 ? -19.125 -19.609 -3.066 1 96.38 88 LYS B N 1
ATOM 2270 C CA . LYS B 1 88 ? -18.797 -19.547 -4.484 1 96.38 88 LYS B CA 1
ATOM 2271 C C . LYS B 1 88 ? -17.344 -19.953 -4.727 1 96.38 88 LYS B C 1
ATOM 2273 O O . LYS B 1 88 ? -16.484 -19.75 -3.861 1 96.38 88 LYS B O 1
ATOM 2278 N N . GLU B 1 89 ? -17.078 -20.422 -5.875 1 94 89 GLU B N 1
ATOM 2279 C CA . GLU B 1 89 ? -15.727 -20.828 -6.246 1 94 89 GLU B CA 1
ATOM 2280 C C . GLU B 1 89 ? -15.008 -19.719 -7.012 1 94 89 GLU B C 1
ATOM 2282 O O . GLU B 1 89 ? -13.781 -19.734 -7.137 1 94 89 GLU B O 1
ATOM 2287 N N . LYS B 1 90 ? -15.797 -18.812 -7.477 1 95.5 90 LYS B N 1
ATOM 2288 C CA . LYS B 1 90 ? -15.211 -17.781 -8.336 1 95.5 90 LYS B CA 1
ATOM 2289 C C . LYS B 1 90 ? -15.344 -16.391 -7.715 1 95.5 90 LYS B C 1
ATOM 2291 O O . LYS B 1 90 ? -16.297 -16.125 -6.988 1 95.5 90 LYS B O 1
ATOM 2296 N N . TRP B 1 91 ? -14.406 -15.586 -8.062 1 98.38 91 TRP B N 1
ATOM 2297 C CA . TRP B 1 91 ? -14.508 -14.172 -7.723 1 98.38 91 TRP B CA 1
ATOM 2298 C C . TRP B 1 91 ? -15.641 -13.508 -8.5 1 98.38 91 TRP B C 1
ATOM 2300 O O . TRP B 1 91 ? -16 -13.969 -9.586 1 98.38 91 TRP B O 1
ATOM 2310 N N . ASN B 1 92 ? -16.188 -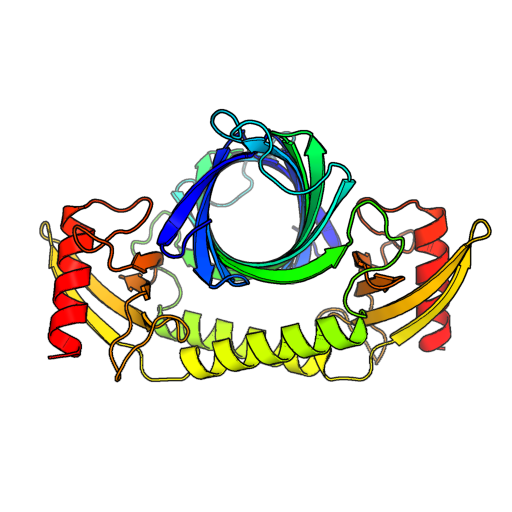12.398 -7.938 1 98.38 92 ASN B N 1
ATOM 2311 C CA . ASN B 1 92 ? -17.328 -11.75 -8.578 1 98.38 92 ASN B CA 1
ATOM 2312 C C . ASN B 1 92 ? -16.922 -11.016 -9.852 1 98.38 92 ASN B C 1
ATOM 2314 O O . ASN B 1 92 ? -17.75 -10.719 -10.695 1 98.38 92 ASN B O 1
ATOM 2318 N N . LEU B 1 93 ? -15.68 -10.711 -10 1 98.5 93 LEU B N 1
ATOM 2319 C CA . LEU B 1 93 ? -15.125 -10.07 -11.195 1 98.5 93 LEU B CA 1
ATOM 2320 C C . LEU B 1 93 ? -13.93 -10.859 -11.719 1 98.5 93 LEU B C 1
ATOM 2322 O O . LEU B 1 93 ? -13.117 -11.367 -10.945 1 98.5 93 LEU B O 1
ATOM 2326 N N . SER B 1 94 ? -13.781 -10.867 -13.016 1 97.69 94 SER B N 1
ATOM 2327 C CA . SER B 1 94 ? -12.617 -11.5 -13.617 1 97.69 94 SER B CA 1
ATOM 2328 C C . SER B 1 94 ? -11.344 -10.695 -13.359 1 97.69 94 SER B C 1
ATOM 2330 O O . SER B 1 94 ? -11.414 -9.5 -13.086 1 97.69 94 SER B O 1
ATOM 2332 N N . GLY B 1 95 ? -10.234 -11.398 -13.508 1 96.75 95 GLY B N 1
ATOM 2333 C CA . GLY B 1 95 ? -8.961 -10.711 -13.375 1 96.75 95 GLY B CA 1
ATOM 2334 C C . GLY B 1 95 ? -8.797 -9.555 -14.344 1 96.75 95 GLY B C 1
ATOM 2335 O O . GLY B 1 95 ? -8.289 -8.5 -13.977 1 96.75 95 GLY B O 1
ATOM 2336 N N . THR B 1 96 ? -9.242 -9.758 -15.523 1 96.25 96 THR B N 1
ATOM 2337 C CA . THR B 1 96 ? -9.164 -8.711 -16.547 1 96.25 96 THR B CA 1
ATOM 2338 C C . THR B 1 96 ? -9.977 -7.492 -16.125 1 96.25 96 THR B C 1
ATOM 2340 O O . THR B 1 96 ? -9.523 -6.355 -16.266 1 96.25 96 THR B O 1
ATOM 2343 N N . THR B 1 97 ? -11.188 -7.75 -15.633 1 97.94 97 THR B N 1
ATOM 2344 C CA . THR B 1 97 ? -12.031 -6.652 -15.188 1 97.94 97 THR B CA 1
ATOM 2345 C C . THR B 1 97 ? -11.414 -5.949 -13.984 1 97.94 97 THR B C 1
ATOM 2347 O O . THR B 1 97 ? -11.461 -4.719 -13.883 1 97.94 97 THR B O 1
ATOM 2350 N N . GLN B 1 98 ? -10.844 -6.75 -13.086 1 98.38 98 GLN B N 1
ATOM 2351 C CA . GLN B 1 98 ? -10.164 -6.164 -11.938 1 98.38 98 GLN B CA 1
ATOM 2352 C C . GLN B 1 98 ? -9.039 -5.234 -12.383 1 98.38 98 GLN B C 1
ATOM 2354 O O . GLN B 1 98 ? -8.891 -4.129 -11.852 1 98.38 98 GLN B O 1
ATOM 2359 N N . ARG B 1 99 ? -8.281 -5.656 -13.344 1 97.69 99 ARG B N 1
ATOM 2360 C CA . ARG B 1 99 ? -7.184 -4.855 -13.875 1 97.69 99 ARG B CA 1
ATOM 2361 C C . ARG B 1 99 ? -7.699 -3.559 -14.492 1 97.69 99 ARG B C 1
ATOM 2363 O O . ARG B 1 99 ? -7.121 -2.49 -14.281 1 97.69 99 ARG B O 1
ATOM 2370 N N . LYS B 1 100 ? -8.773 -3.658 -15.203 1 97.88 100 LYS B N 1
ATOM 2371 C CA . LYS B 1 100 ? -9.383 -2.471 -15.797 1 97.88 100 LYS B CA 1
ATOM 2372 C C . LYS B 1 100 ? -9.812 -1.478 -14.719 1 97.88 100 LYS B C 1
ATOM 2374 O O . LYS B 1 100 ? -9.625 -0.269 -14.875 1 97.88 100 LYS B O 1
ATOM 2379 N N . HIS B 1 101 ? -10.398 -1.984 -13.641 1 98.38 101 HIS B N 1
ATOM 2380 C CA . HIS B 1 101 ? -10.828 -1.128 -12.547 1 98.38 101 HIS B CA 1
ATOM 2381 C C . HIS B 1 101 ? -9.633 -0.481 -11.852 1 98.38 101 HIS B C 1
ATOM 2383 O O . HIS B 1 101 ? -9.703 0.686 -11.453 1 98.38 101 HIS B O 1
ATOM 2389 N N . LEU B 1 102 ? -8.586 -1.246 -11.711 1 98.31 102 LEU B N 1
ATOM 2390 C CA . LEU B 1 102 ? -7.375 -0.695 -11.109 1 98.31 102 LEU B CA 1
ATOM 2391 C C . LEU B 1 102 ? -6.812 0.438 -11.961 1 98.31 102 LEU B C 1
ATOM 2393 O O . LEU B 1 102 ? -6.453 1.494 -11.438 1 98.31 102 LEU B O 1
ATOM 2397 N N . ILE B 1 103 ? -6.77 0.235 -13.258 1 98.38 103 ILE B N 1
ATOM 2398 C CA . ILE B 1 103 ? -6.281 1.255 -14.18 1 98.38 103 ILE B CA 1
ATOM 2399 C C . ILE B 1 103 ? -7.125 2.521 -14.047 1 98.38 103 ILE B C 1
ATOM 2401 O O . ILE B 1 103 ? -6.586 3.625 -13.953 1 98.38 103 ILE B O 1
ATOM 2405 N N . ALA B 1 104 ? -8.391 2.352 -14.023 1 98.25 104 ALA B N 1
ATOM 2406 C CA . ALA B 1 104 ? -9.289 3.498 -13.898 1 98.25 104 ALA B CA 1
ATOM 2407 C C . ALA B 1 104 ? -9.031 4.254 -12.594 1 98.25 104 ALA B C 1
ATOM 2409 O O . ALA B 1 104 ? -8.984 5.484 -12.586 1 98.25 104 ALA B O 1
ATOM 2410 N N . PHE B 1 105 ? -8.867 3.533 -11.609 1 97.81 105 PHE B N 1
ATOM 2411 C CA . PHE B 1 105 ? -8.625 4.137 -10.297 1 97.81 105 PHE B CA 1
ATOM 2412 C C . PHE B 1 105 ? -7.316 4.91 -10.297 1 97.81 105 PHE B C 1
ATOM 2414 O O . PHE B 1 105 ? -7.258 6.039 -9.805 1 97.81 105 PHE B O 1
ATOM 2421 N N . LEU B 1 106 ? -6.277 4.316 -10.812 1 98.12 106 LEU B N 1
ATOM 2422 C CA . LEU B 1 106 ? -4.969 4.961 -10.875 1 98.12 106 LEU B CA 1
ATOM 2423 C C . LEU B 1 106 ? -5.012 6.199 -11.758 1 98.12 106 LEU B C 1
ATOM 2425 O O . LEU B 1 106 ? -4.371 7.207 -11.453 1 98.12 106 LEU B O 1
ATOM 2429 N N . LYS B 1 107 ? -5.73 6.113 -12.805 1 98 107 LYS B N 1
ATOM 2430 C CA . LYS B 1 107 ? -5.879 7.281 -13.672 1 98 107 LYS B CA 1
ATOM 2431 C C . LYS B 1 107 ? -6.582 8.422 -12.938 1 98 107 LYS B C 1
ATOM 2433 O O . LYS B 1 107 ? -6.184 9.578 -13.062 1 98 107 LYS B O 1
ATOM 2438 N N . ASP B 1 108 ? -7.605 8.086 -12.195 1 96.44 108 ASP B N 1
ATOM 2439 C CA . ASP B 1 108 ? -8.289 9.102 -11.398 1 96.44 108 ASP B CA 1
ATOM 2440 C C . ASP B 1 108 ? -7.344 9.734 -10.383 1 96.44 108 ASP B C 1
ATOM 2442 O O . ASP B 1 108 ? -7.379 10.945 -10.164 1 96.44 108 ASP B O 1
ATOM 2446 N N . MET B 1 109 ? -6.559 8.914 -9.797 1 96.38 109 MET B N 1
ATOM 2447 C CA . MET B 1 109 ? -5.586 9.422 -8.828 1 96.38 109 MET B CA 1
ATOM 2448 C C . MET B 1 109 ? -4.609 10.383 -9.492 1 96.38 109 MET B C 1
ATOM 2450 O O . MET B 1 109 ? -4.316 11.453 -8.953 1 96.38 109 MET B O 1
ATOM 2454 N N . ILE B 1 110 ? -4.105 10.023 -10.633 1 97.81 110 ILE B N 1
ATOM 2455 C CA . ILE B 1 110 ? -3.15 10.859 -11.359 1 97.81 110 ILE B CA 1
ATOM 2456 C C . ILE B 1 110 ? -3.805 12.18 -11.734 1 97.81 110 ILE B C 1
ATOM 2458 O O . ILE B 1 110 ? -3.188 13.242 -11.609 1 97.81 110 ILE B O 1
ATOM 2462 N N . GLU B 1 111 ? -5.012 12.109 -12.203 1 97 111 GLU B N 1
ATOM 2463 C CA . GLU B 1 111 ? -5.73 13.336 -12.547 1 97 111 GLU B CA 1
ATOM 2464 C C . GLU B 1 111 ? -5.797 14.281 -11.352 1 97 111 GLU B C 1
ATOM 2466 O O . GLU B 1 111 ? -5.562 15.484 -11.5 1 97 111 GLU B O 1
ATOM 2471 N N . GLN B 1 112 ? -6.066 13.719 -10.25 1 95.25 112 GLN B N 1
ATOM 2472 C CA . GLN B 1 112 ? -6.156 14.547 -9.055 1 95.25 112 GLN B CA 1
ATOM 2473 C C . GLN B 1 112 ? -4.793 15.109 -8.664 1 95.25 112 GLN B C 1
ATOM 2475 O O . GLN B 1 112 ? -4.676 16.281 -8.305 1 95.25 112 GLN B O 1
ATOM 2480 N N . LEU B 1 113 ? -3.805 14.273 -8.742 1 97.06 113 LEU B N 1
ATOM 2481 C CA . LEU B 1 113 ? -2.449 14.672 -8.375 1 97.06 113 LEU B CA 1
ATOM 2482 C C . LEU B 1 113 ? -1.934 15.758 -9.312 1 97.06 113 LEU B C 1
ATOM 2484 O O . LEU B 1 113 ? -1.093 16.578 -8.922 1 97.06 113 LEU B O 1
ATOM 2488 N N . GLU B 1 114 ? -2.406 15.805 -10.516 1 97.31 114 GLU B N 1
ATOM 2489 C CA . GLU B 1 114 ? -1.922 16.75 -11.516 1 97.31 114 GLU B CA 1
ATOM 2490 C C . GLU B 1 114 ? -2.633 18.094 -11.391 1 97.31 114 GLU B C 1
ATOM 2492 O O . GLU B 1 114 ? -2.156 19.109 -11.914 1 97.31 114 GLU B O 1
ATOM 2497 N N . LYS B 1 115 ? -3.816 18.078 -10.781 1 94.56 115 LYS B N 1
ATOM 2498 C CA . LYS B 1 115 ? -4.492 19.359 -10.516 1 94.56 115 LYS B CA 1
ATOM 2499 C C . LYS B 1 115 ? -3.719 20.188 -9.508 1 94.56 115 LYS B C 1
ATOM 2501 O O . LYS B 1 115 ? -2.975 19.656 -8.688 1 94.56 115 LYS B O 1
ATOM 2506 N N . GLN B 1 116 ? -3.883 21.469 -9.672 1 90.5 116 GLN B N 1
ATOM 2507 C CA . GLN B 1 116 ? -3.262 22.344 -8.68 1 90.5 116 GLN B CA 1
ATOM 2508 C C . GLN B 1 116 ? -3.77 22.031 -7.273 1 90.5 116 GLN B C 1
ATOM 2510 O O . GLN B 1 116 ? -4.973 22.094 -7.012 1 90.5 116 GLN B O 1
ATOM 2515 N N . PRO B 1 117 ? -2.92 21.672 -6.402 1 95.38 117 PRO B N 1
ATOM 2516 C CA . PRO B 1 117 ? -3.352 21.375 -5.035 1 95.38 117 PRO B CA 1
ATOM 2517 C C . PRO B 1 117 ? -3.744 22.625 -4.25 1 95.38 117 PRO B C 1
ATOM 2519 O O . PRO B 1 117 ? -3.504 23.734 -4.703 1 95.38 117 PRO B O 1
ATOM 2522 N N . ILE B 1 118 ? -4.355 22.406 -3.15 1 96.62 118 ILE B N 1
ATOM 2523 C CA . ILE B 1 118 ? -4.672 23.5 -2.236 1 96.62 118 ILE B CA 1
ATOM 2524 C C . ILE B 1 118 ? -3.406 23.938 -1.496 1 96.62 118 ILE B C 1
ATOM 2526 O O . ILE B 1 118 ? -2.803 23.141 -0.771 1 96.62 118 ILE B O 1
ATOM 2530 N N . PRO B 1 119 ? -3.047 25.156 -1.697 1 97.25 119 PRO B N 1
ATOM 2531 C CA . PRO B 1 119 ? -1.855 25.625 -0.983 1 97.25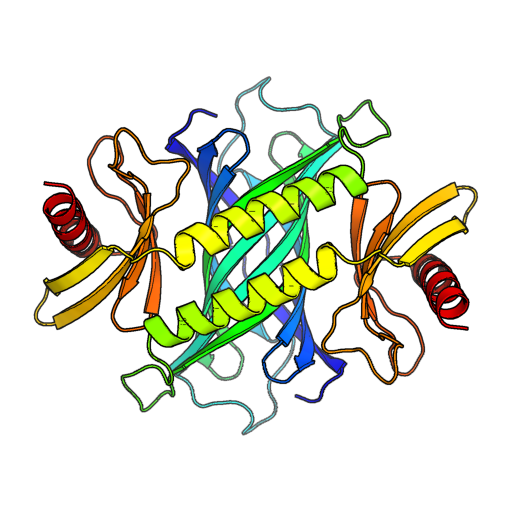 119 PRO B CA 1
ATOM 2532 C C . PRO B 1 119 ? -2.098 25.797 0.515 1 97.25 119 PRO B C 1
ATOM 2534 O O . PRO B 1 119 ? -3.16 26.281 0.92 1 97.25 119 PRO B O 1
ATOM 2537 N N . LEU B 1 120 ? -1.157 25.375 1.266 1 98.19 120 LEU B N 1
ATOM 2538 C CA . LEU B 1 120 ? -1.191 25.531 2.715 1 98.19 120 LEU B CA 1
ATOM 2539 C C . LEU B 1 120 ? 0.021 26.312 3.205 1 98.19 120 LEU B C 1
ATOM 2541 O O . LEU B 1 120 ? 1.16 25.969 2.887 1 98.19 120 LEU B O 1
ATOM 2545 N N . GLU B 1 121 ? -0.232 27.375 3.912 1 98.12 121 GLU B N 1
ATOM 2546 C CA . GLU B 1 121 ? 0.825 28.203 4.504 1 98.12 121 GLU B CA 1
ATOM 2547 C C . GLU B 1 121 ? 0.338 28.891 5.77 1 98.12 121 GLU B C 1
ATOM 2549 O O . GLU B 1 121 ? -0.553 29.75 5.715 1 98.12 121 GLU B O 1
ATOM 2554 N N . PHE B 1 122 ? 0.954 28.547 6.855 1 98 122 PHE B N 1
ATOM 2555 C CA . PHE B 1 122 ? 0.526 29.094 8.133 1 98 122 PHE B CA 1
ATOM 2556 C C . PHE B 1 122 ? 1.609 28.922 9.195 1 98 122 PHE B C 1
ATOM 2558 O O . PHE B 1 122 ? 2.643 28.312 8.93 1 98 122 PHE B O 1
ATOM 2565 N N . GLU B 1 123 ? 1.373 29.578 10.297 1 97.25 123 GLU B N 1
ATOM 2566 C CA . GLU B 1 123 ? 2.252 29.422 11.453 1 97.25 123 GLU B CA 1
ATOM 2567 C C . GLU B 1 123 ? 1.512 28.812 12.633 1 97.25 123 GLU B C 1
ATOM 2569 O O . GLU B 1 123 ? 0.351 29.125 12.891 1 97.25 123 GLU B O 1
ATOM 2574 N N . TYR B 1 124 ? 2.15 27.891 13.227 1 95.5 124 TYR B N 1
ATOM 2575 C CA . TYR B 1 124 ? 1.604 27.219 14.398 1 95.5 124 TYR B CA 1
ATOM 2576 C C . TYR B 1 124 ? 2.715 26.812 15.359 1 95.5 124 TYR B C 1
ATOM 2578 O O . TYR B 1 124 ? 3.695 26.188 14.953 1 95.5 124 TYR B O 1
ATOM 2586 N N . GLY B 1 125 ? 2.508 27.188 16.641 1 93.81 125 GLY B N 1
ATOM 2587 C CA . GLY B 1 125 ? 3.482 26.812 17.656 1 93.81 125 GLY B CA 1
ATOM 2588 C C . GLY B 1 125 ? 4.871 27.359 17.375 1 93.81 125 GLY B C 1
ATOM 2589 O O . GLY B 1 125 ? 5.871 26.703 17.656 1 93.81 125 GLY B O 1
ATOM 2590 N N . GLY B 1 126 ? 4.965 28.453 16.703 1 94.19 126 GLY B N 1
ATOM 2591 C CA . GLY B 1 126 ? 6.242 29.078 16.406 1 94.19 126 GLY B CA 1
ATOM 2592 C C . GLY B 1 126 ? 6.938 28.484 15.195 1 94.19 126 GLY B C 1
ATOM 2593 O O . GLY B 1 126 ? 8.07 28.859 14.883 1 94.19 126 GLY B O 1
ATOM 2594 N N . LYS B 1 127 ? 6.344 27.641 14.602 1 95.06 127 LYS B N 1
ATOM 2595 C CA . LYS B 1 127 ? 6.914 27 13.422 1 95.06 127 LYS B CA 1
ATOM 2596 C C . LYS B 1 127 ? 6.129 27.375 12.164 1 95.06 127 LYS B C 1
ATOM 2598 O O . LYS B 1 127 ? 4.898 27.438 12.195 1 95.06 127 LYS B O 1
ATOM 2603 N N . LYS B 1 128 ? 6.84 27.641 11.141 1 97.31 128 LYS B N 1
ATOM 2604 C CA . LYS B 1 128 ? 6.219 27.938 9.852 1 97.31 128 LYS B CA 1
ATOM 2605 C C . LYS B 1 128 ? 5.949 26.656 9.07 1 97.31 128 LYS B C 1
ATOM 2607 O O . LYS B 1 128 ? 6.828 25.797 8.945 1 97.31 128 LYS B O 1
ATOM 2612 N N . TYR B 1 129 ? 4.723 26.531 8.578 1 97.69 129 TYR B N 1
ATOM 2613 C CA . TYR B 1 129 ? 4.32 25.375 7.766 1 97.69 129 TYR B CA 1
ATOM 2614 C C . TYR B 1 129 ? 3.975 25.812 6.344 1 97.69 129 TYR B C 1
ATOM 2616 O O . TYR B 1 129 ? 3.273 26.812 6.145 1 97.69 129 TYR B O 1
ATOM 2624 N N . LYS B 1 130 ? 4.504 25.078 5.418 1 97.94 130 LYS B N 1
ATOM 2625 C CA . LYS B 1 130 ? 4.203 25.25 4 1 97.94 130 LYS B CA 1
ATOM 2626 C C . LYS B 1 130 ? 4.008 23.906 3.312 1 97.94 130 LYS B C 1
ATOM 2628 O O . LYS B 1 130 ? 4.777 22.969 3.541 1 97.94 130 LYS B O 1
ATOM 2633 N N . GLY B 1 131 ? 2.939 23.812 2.504 1 97.56 131 GLY B N 1
ATOM 2634 C CA . GLY B 1 131 ? 2.674 22.562 1.803 1 97.56 131 GLY B CA 1
ATOM 2635 C C . GLY B 1 131 ? 1.409 22.609 0.968 1 97.56 131 GLY B C 1
ATOM 2636 O O . GLY B 1 131 ? 1.089 23.641 0.369 1 97.56 131 GLY B O 1
ATOM 2637 N N . GLU B 1 132 ? 0.874 21.453 0.808 1 97.38 132 GLU B N 1
ATOM 2638 C CA . GLU B 1 132 ? -0.277 21.328 -0.083 1 97.38 132 GLU B CA 1
ATOM 2639 C C . GLU B 1 132 ? -1.246 20.266 0.41 1 97.38 132 GLU B C 1
ATOM 2641 O O . GLU B 1 132 ? -0.846 19.328 1.116 1 97.38 132 GLU B O 1
ATOM 2646 N N . GLY B 1 133 ? -2.502 20.438 0.062 1 97.94 133 GLY B N 1
ATOM 2647 C CA . GLY B 1 133 ? -3.539 19.422 0.222 1 97.94 133 GLY B CA 1
ATOM 2648 C C . GLY B 1 133 ? -4.125 18.953 -1.097 1 97.94 133 GLY B C 1
ATOM 2649 O O . GLY B 1 133 ? -4.578 19.766 -1.905 1 97.94 133 GLY B O 1
ATOM 2650 N N . VAL B 1 134 ? -4.043 17.688 -1.291 1 97.38 134 VAL B N 1
ATOM 2651 C CA . VAL B 1 134 ? -4.621 17.094 -2.494 1 97.38 134 VAL B CA 1
ATOM 2652 C C . VAL B 1 134 ? -5.98 16.484 -2.168 1 97.38 134 VAL B C 1
ATOM 2654 O O . VAL B 1 134 ? -6.074 15.555 -1.371 1 97.38 134 VAL B O 1
ATOM 2657 N N . PRO B 1 135 ? -7.023 16.953 -2.818 1 96.44 135 PRO B N 1
ATOM 2658 C CA . PRO B 1 135 ? -8.367 16.453 -2.51 1 96.44 135 PRO B CA 1
ATOM 2659 C C . PRO B 1 135 ? -8.555 14.992 -2.904 1 96.44 135 PRO B C 1
ATOM 2661 O O . PRO B 1 135 ? -7.945 14.523 -3.867 1 96.44 135 PRO B O 1
ATOM 2664 N N . VAL B 1 136 ? -9.367 14.32 -2.186 1 95 136 VAL B N 1
ATOM 2665 C CA . VAL B 1 136 ? -9.898 13.016 -2.574 1 95 136 VAL B CA 1
ATOM 2666 C C . VAL B 1 136 ? -11.203 13.195 -3.344 1 95 136 VAL B C 1
ATOM 2668 O O . VAL B 1 136 ? -12.227 13.562 -2.762 1 95 136 VAL B O 1
ATOM 2671 N N . PRO B 1 137 ? -11.211 12.898 -4.531 1 91.62 137 PRO B N 1
ATOM 2672 C CA . PRO B 1 137 ? -12.32 13.289 -5.398 1 91.62 137 PRO B CA 1
ATOM 2673 C C . PRO B 1 137 ? -13.664 12.75 -4.922 1 91.62 137 PRO B C 1
ATOM 2675 O O . PRO B 1 137 ? -14.68 13.445 -5.008 1 91.62 137 PRO B O 1
ATOM 2678 N N . ASP B 1 138 ? -13.727 11.586 -4.406 1 92.06 138 ASP B N 1
ATOM 2679 C CA . ASP B 1 138 ? -14.961 10.914 -4.008 1 92.06 138 ASP B CA 1
ATOM 2680 C C . ASP B 1 138 ? -15.625 11.633 -2.836 1 92.06 138 ASP B C 1
ATOM 2682 O O . ASP B 1 138 ? -16.766 11.336 -2.479 1 92.06 138 ASP B O 1
ATOM 2686 N N . THR B 1 139 ? -14.93 12.586 -2.287 1 93.38 139 THR B N 1
ATOM 2687 C CA . THR B 1 139 ? -15.438 13.273 -1.104 1 93.38 139 THR B CA 1
ATOM 2688 C C . THR B 1 139 ? -15.828 14.711 -1.436 1 93.38 139 THR B C 1
ATOM 2690 O O . THR B 1 139 ? -16.078 15.508 -0.536 1 93.38 139 THR B O 1
ATOM 2693 N N . CYS B 1 140 ? -15.82 15.055 -2.656 1 92.31 140 CYS B N 1
ATOM 2694 C CA . CYS B 1 140 ? -16.094 16.422 -3.066 1 92.31 140 CYS B CA 1
ATOM 2695 C C . CYS B 1 140 ? -17.562 16.609 -3.412 1 92.31 140 CYS B C 1
ATOM 2697 O O . CYS B 1 140 ? -18.172 15.734 -4.023 1 92.31 140 CYS B O 1
ATOM 2699 N N . GLU B 1 141 ? -18.125 17.625 -2.861 1 89.88 141 GLU B N 1
ATOM 2700 C CA . GLU B 1 141 ? -19.469 18.094 -3.184 1 89.88 141 GLU B CA 1
ATOM 2701 C C . GLU B 1 141 ? -19.453 19.562 -3.605 1 89.88 141 GLU B C 1
ATOM 2703 O O . GLU B 1 141 ? -19.016 20.422 -2.848 1 89.88 141 GLU B O 1
ATOM 2708 N N . GLU B 1 142 ? -20.172 19.875 -4.719 1 87.75 142 GLU B N 1
ATOM 2709 C CA . GLU B 1 142 ? -20.297 21.25 -5.199 1 87.75 142 GLU B CA 1
ATOM 2710 C C . GLU B 1 142 ? -18.953 22 -5.082 1 87.75 142 GLU B C 1
ATOM 2712 O O . GLU B 1 142 ? -18.891 23.094 -4.52 1 87.75 142 GLU B O 1
ATOM 2717 N N . ASP B 1 143 ? -17.734 21.5 -5.324 1 85.12 143 ASP B N 1
ATOM 2718 C CA . ASP B 1 143 ? -16.391 22.062 -5.461 1 85.12 143 ASP B CA 1
ATOM 2719 C C . ASP B 1 143 ? -15.68 22.109 -4.113 1 85.12 143 ASP B C 1
ATOM 2721 O O . ASP B 1 143 ? -14.625 22.734 -3.986 1 85.12 143 ASP B O 1
ATOM 2725 N N . ILE B 1 144 ? -16.391 21.594 -3.113 1 91.62 144 ILE B N 1
ATOM 2726 C CA . ILE B 1 144 ? -15.758 21.469 -1.807 1 91.62 144 ILE B CA 1
ATOM 2727 C C . ILE B 1 144 ? -15.43 20 -1.528 1 91.62 144 ILE B C 1
ATOM 2729 O O . ILE B 1 144 ? -16.281 19.125 -1.691 1 91.62 144 ILE B O 1
ATOM 2733 N N . CYS B 1 145 ? -14.242 19.797 -1.184 1 93.62 145 CYS B N 1
ATOM 2734 C CA . CYS B 1 145 ? -13.828 18.453 -0.837 1 93.62 145 CYS B CA 1
ATOM 2735 C C . CYS B 1 145 ? -13.633 18.312 0.667 1 93.62 145 CYS B C 1
ATOM 2737 O O . CYS B 1 145 ? -13 19.156 1.298 1 93.62 145 CYS B O 1
ATOM 2739 N N . TYR B 1 146 ? -13.992 17.188 1.217 1 93.62 146 TYR B N 1
ATOM 2740 C CA . TYR B 1 146 ? -14.031 17.031 2.666 1 93.62 146 TYR B CA 1
ATOM 2741 C C . TYR B 1 146 ? -12.914 16.109 3.146 1 93.62 146 TYR B C 1
ATOM 2743 O O . TYR B 1 146 ? -12.812 15.828 4.34 1 93.62 146 TYR B O 1
ATOM 2751 N N . GLN B 1 147 ? -12.18 15.672 2.277 1 96.81 147 GLN B N 1
ATOM 2752 C CA . GLN B 1 147 ? -10.992 14.891 2.611 1 96.81 147 GLN B CA 1
ATOM 2753 C C . GLN B 1 147 ? -9.828 15.219 1.681 1 96.81 147 GLN B C 1
ATOM 2755 O O . GLN B 1 147 ? -10.016 15.367 0.471 1 96.81 147 GLN B O 1
ATOM 2760 N N . LEU B 1 148 ? -8.672 15.383 2.266 1 97.94 148 LEU B N 1
ATOM 2761 C CA . LEU B 1 148 ? -7.48 15.734 1.506 1 97.94 148 LEU B CA 1
ATOM 2762 C C . LEU B 1 148 ? -6.27 14.953 2.008 1 97.94 148 LEU B C 1
ATOM 2764 O O . LEU B 1 148 ? -6.195 14.602 3.189 1 97.94 148 LEU B O 1
ATOM 2768 N N . ASP B 1 149 ? -5.375 14.625 1.123 1 98.19 149 ASP B N 1
ATOM 2769 C CA . ASP B 1 149 ? -4.023 14.172 1.445 1 98.19 149 ASP B CA 1
ATOM 2770 C C . ASP B 1 149 ? -3.092 15.359 1.681 1 98.19 149 ASP B C 1
ATOM 2772 O O . ASP B 1 149 ? -2.926 16.219 0.805 1 98.19 149 ASP B O 1
ATOM 2776 N N . VAL B 1 150 ? -2.441 15.406 2.857 1 98.38 150 VAL B N 1
ATOM 2777 C CA . VAL B 1 150 ? -1.771 16.641 3.279 1 98.38 150 VAL B CA 1
ATOM 2778 C C . VAL B 1 150 ? -0.265 16.406 3.357 1 98.38 150 VAL B C 1
ATOM 2780 O O . VAL B 1 150 ? 0.187 15.414 3.945 1 98.38 150 VAL B O 1
ATOM 2783 N N . GLU B 1 151 ? 0.421 17.234 2.775 1 98.06 151 GLU B N 1
ATOM 2784 C CA . GLU B 1 151 ? 1.873 17.328 2.881 1 98.06 151 GLU B CA 1
ATOM 2785 C C . GLU B 1 151 ? 2.287 18.703 3.428 1 98.06 151 GLU B C 1
ATOM 2787 O O . GLU B 1 151 ? 1.839 19.734 2.932 1 98.06 151 GLU B O 1
ATOM 2792 N N . LEU B 1 152 ? 3.092 18.734 4.48 1 98.06 152 LEU B N 1
ATOM 2793 C CA . LEU B 1 152 ? 3.648 19.953 5.043 1 98.06 152 LEU B CA 1
ATOM 2794 C C . LEU B 1 152 ? 5.16 19.844 5.207 1 98.06 152 LEU B C 1
ATOM 2796 O O . LEU B 1 152 ? 5.664 18.797 5.641 1 98.06 152 LEU B O 1
ATOM 2800 N N . ASN B 1 153 ? 5.867 20.906 4.84 1 97.69 153 ASN B N 1
ATOM 2801 C CA . ASN B 1 153 ? 7.32 20.953 4.977 1 97.69 153 ASN B CA 1
ATOM 2802 C C . ASN B 1 153 ? 7.977 19.719 4.383 1 97.69 153 ASN B C 1
ATOM 2804 O O . ASN B 1 153 ? 8.828 19.094 5.02 1 97.69 153 ASN B O 1
ATOM 2808 N N . ASP B 1 154 ? 7.434 19.266 3.279 1 97.81 154 ASP B N 1
ATOM 2809 C CA . ASP B 1 154 ? 7.98 18.219 2.412 1 97.81 154 ASP B CA 1
ATOM 2810 C C . ASP B 1 154 ? 7.75 16.844 3.002 1 97.81 154 ASP B C 1
ATOM 2812 O O . ASP B 1 154 ? 8.359 15.859 2.562 1 97.81 154 ASP B O 1
ATOM 2816 N N . GLN B 1 155 ? 6.859 16.797 3.994 1 97.62 155 GLN B N 1
ATOM 2817 C CA . GLN B 1 155 ? 6.539 15.516 4.633 1 97.62 155 GLN B CA 1
ATOM 2818 C C . GLN B 1 155 ? 5.066 15.164 4.445 1 97.62 155 GLN B C 1
ATOM 2820 O O . GLN B 1 155 ? 4.191 16 4.684 1 97.62 155 GLN B O 1
ATOM 2825 N N . ALA B 1 156 ? 4.863 13.938 4.008 1 97.62 156 ALA B N 1
ATOM 2826 C CA . ALA B 1 156 ? 3.49 13.445 3.979 1 97.62 156 ALA B CA 1
ATOM 2827 C C . ALA B 1 156 ? 2.953 13.234 5.391 1 97.62 156 ALA B C 1
ATOM 2829 O O 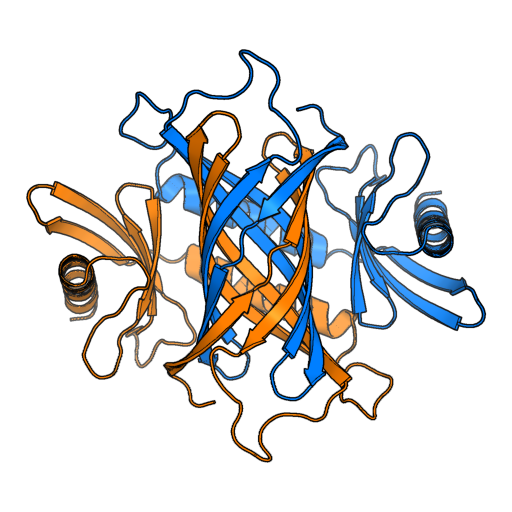. ALA B 1 156 ? 3.504 12.445 6.164 1 97.62 156 ALA B O 1
ATOM 2830 N N . LEU B 1 157 ? 1.858 13.867 5.719 1 96.94 157 LEU B N 1
ATOM 2831 C CA . LEU B 1 157 ? 1.333 13.789 7.078 1 96.94 157 LEU B CA 1
ATOM 2832 C C . LEU B 1 157 ? 0.167 12.805 7.152 1 96.94 157 LEU B C 1
ATOM 2834 O O . LEU B 1 157 ? -0.154 12.297 8.234 1 96.94 157 LEU B O 1
ATOM 2838 N N . GLY B 1 158 ? -0.501 12.633 5.992 1 96.69 158 GLY B N 1
ATOM 2839 C CA . GLY B 1 158 ? -1.667 11.766 5.973 1 96.69 158 GLY B CA 1
ATOM 2840 C C . GLY B 1 158 ? -2.926 12.461 5.492 1 96.69 158 GLY B C 1
ATOM 2841 O O . GLY B 1 158 ? -2.854 13.539 4.887 1 96.69 158 GLY B O 1
ATOM 2842 N N . MET B 1 159 ? -3.982 11.836 5.75 1 97.19 159 MET B N 1
ATOM 2843 C CA . MET B 1 159 ? -5.25 12.352 5.238 1 97.19 159 MET B CA 1
ATOM 2844 C C . MET B 1 159 ? -6 13.125 6.32 1 97.19 159 MET B C 1
ATOM 2846 O O . MET B 1 159 ? -6.074 12.68 7.465 1 97.19 159 MET B O 1
ATOM 2850 N N . ILE B 1 160 ? -6.504 14.305 5.953 1 97.75 160 ILE B N 1
ATOM 2851 C CA . ILE B 1 160 ? -7.379 15.102 6.809 1 97.75 160 ILE B CA 1
ATOM 2852 C C . ILE B 1 160 ? -8.82 14.992 6.316 1 97.75 160 ILE B C 1
ATOM 2854 O O . ILE B 1 160 ? -9.07 14.961 5.109 1 97.75 160 ILE B O 1
ATOM 2858 N N . ARG B 1 161 ? -9.766 14.859 7.195 1 96.31 161 ARG B N 1
ATOM 2859 C CA . ARG B 1 161 ? -11.164 14.758 6.812 1 96.31 161 ARG B CA 1
ATOM 2860 C C . ARG B 1 161 ? -12.039 15.641 7.699 1 96.31 161 ARG B C 1
ATOM 2862 O O . ARG B 1 161 ? -11.75 15.82 8.883 1 96.31 161 ARG B O 1
ATOM 2869 N N . TYR B 1 162 ? -13.047 16.125 7.129 1 94.25 162 TYR B N 1
ATOM 2870 C CA . TYR B 1 162 ? -14.039 16.859 7.898 1 94.25 162 TYR B CA 1
ATOM 2871 C C . TYR B 1 162 ? -15.094 15.922 8.469 1 94.25 162 TYR B C 1
ATOM 2873 O O . TYR B 1 162 ? -15.898 15.359 7.73 1 94.25 162 TYR B O 1
ATOM 2881 N N . ALA B 1 163 ? -15.086 15.805 9.828 1 89.38 163 ALA B N 1
ATOM 2882 C CA . ALA B 1 163 ? -16.031 14.93 10.531 1 89.38 163 ALA B CA 1
ATOM 2883 C C . ALA B 1 163 ? -17.125 15.734 11.211 1 89.38 163 ALA B C 1
ATOM 2885 O O . ALA B 1 163 ? -17.234 16.953 11 1 89.38 163 ALA B O 1
ATOM 2886 N N . LYS B 1 164 ? -17.953 15.016 11.938 1 85.62 164 LYS B N 1
ATOM 2887 C CA . LYS B 1 164 ? -19.109 15.625 12.594 1 85.62 164 LYS B CA 1
ATOM 2888 C C . LYS B 1 164 ? -18.672 16.781 13.492 1 85.62 164 LYS B C 1
ATOM 2890 O O . LYS B 1 164 ? -19.359 17.812 13.555 1 85.62 164 LYS B O 1
ATOM 2895 N N . HIS B 1 165 ? -17.516 16.656 14.156 1 87.81 165 HIS B N 1
ATOM 2896 C CA . HIS B 1 165 ? -17.094 17.656 15.141 1 87.81 165 HIS B CA 1
ATOM 2897 C C . HIS B 1 165 ? -15.883 18.422 14.648 1 87.81 165 HIS B C 1
ATOM 2899 O O . HIS B 1 165 ? -15.094 18.938 15.453 1 87.81 165 HIS B O 1
ATOM 2905 N N . GLY B 1 166 ? -15.711 18.453 13.336 1 92.38 166 GLY B N 1
ATOM 2906 C CA . GLY B 1 166 ? -14.602 19.219 12.781 1 92.38 166 GLY B CA 1
ATOM 2907 C C . GLY B 1 166 ? -13.586 18.359 12.055 1 92.38 166 GLY B C 1
ATOM 2908 O O . GLY B 1 166 ? -13.867 17.203 11.719 1 92.38 166 GLY B O 1
ATOM 2909 N N . TRP B 1 167 ? -12.445 18.984 11.836 1 95.62 167 TRP B N 1
ATOM 2910 C CA . TRP B 1 167 ? -11.391 18.297 11.086 1 95.62 167 TRP B CA 1
ATOM 2911 C C . TRP B 1 167 ? -10.703 17.25 11.945 1 95.62 167 TRP B C 1
ATOM 2913 O O . TRP B 1 167 ? -10.469 17.469 13.141 1 95.62 167 TRP B O 1
ATOM 2923 N N . LYS B 1 168 ? -10.289 16.172 11.305 1 95.31 168 LYS B N 1
ATOM 2924 C CA . LYS B 1 168 ? -9.578 15.094 11.984 1 95.31 168 LYS B CA 1
ATOM 2925 C C . LYS B 1 168 ? -8.438 14.555 11.125 1 95.31 168 LYS B C 1
ATOM 2927 O O . LYS B 1 168 ? -8.562 14.477 9.898 1 95.31 168 LYS B O 1
ATOM 2932 N N . MET B 1 169 ? -7.398 14.219 11.766 1 95.81 169 MET B N 1
ATOM 2933 C CA . MET B 1 169 ? -6.262 13.523 11.164 1 95.81 169 MET B CA 1
ATOM 2934 C C . MET B 1 169 ? -5.664 12.508 12.133 1 95.81 169 MET B C 1
ATOM 2936 O O . MET B 1 169 ? -5.383 12.844 13.289 1 95.81 169 MET B O 1
ATOM 2940 N N . ASP B 1 170 ? -5.453 11.367 11.617 1 93.19 170 ASP B N 1
ATOM 2941 C CA . ASP B 1 170 ? -4.867 10.344 12.477 1 93.19 170 ASP B CA 1
ATOM 2942 C C . ASP B 1 170 ? -3.395 10.633 12.75 1 93.19 170 ASP B C 1
ATOM 2944 O O . ASP B 1 170 ? -2.627 10.906 11.82 1 93.19 170 ASP B O 1
ATOM 2948 N N . GLY B 1 171 ? -3.014 10.625 14.039 1 91.25 171 GLY B N 1
ATOM 2949 C CA . GLY B 1 171 ? -1.609 10.711 14.406 1 91.25 171 GLY B CA 1
ATOM 2950 C C . GLY B 1 171 ? -1.095 12.141 14.453 1 91.25 171 GLY B C 1
ATOM 2951 O O . GLY B 1 171 ? 0.108 12.367 14.602 1 91.25 171 GLY B O 1
ATOM 2952 N N . VAL B 1 172 ? -1.942 13.094 14.297 1 94.94 172 VAL B N 1
ATOM 2953 C CA . VAL B 1 172 ? -1.524 14.492 14.273 1 94.94 172 VAL B CA 1
ATOM 2954 C C . VAL B 1 172 ? -2.209 15.25 15.414 1 94.94 172 VAL B C 1
ATOM 2956 O O . VAL B 1 172 ? -3.375 15 15.719 1 94.94 172 VAL B O 1
ATOM 2959 N N . GLU B 1 173 ? -1.512 16.141 16 1 95.19 173 GLU B N 1
ATOM 2960 C CA . GLU B 1 173 ? -2.041 16.938 17.109 1 95.19 173 GLU B CA 1
ATOM 2961 C C . GLU B 1 173 ? -3.289 17.703 16.688 1 95.19 173 GLU B C 1
ATOM 2963 O O . GLU B 1 173 ? -3.309 18.328 15.625 1 95.19 173 GLU B O 1
ATOM 2968 N N . PRO B 1 174 ? -4.301 17.766 17.562 1 95.38 174 PRO B N 1
ATOM 2969 C CA . PRO B 1 174 ? -5.582 18.375 17.203 1 95.38 174 PRO B CA 1
ATOM 2970 C C . PRO B 1 174 ? -5.453 19.859 16.828 1 95.38 174 PRO B C 1
ATOM 2972 O O . PRO B 1 174 ? -6.117 20.312 15.898 1 95.38 174 PRO B O 1
ATOM 2975 N N . GLU B 1 175 ? -4.645 20.562 17.562 1 96.19 175 GLU B N 1
ATOM 2976 C CA . GLU B 1 175 ? -4.508 21.984 17.266 1 96.19 175 GLU B CA 1
ATOM 2977 C C . GLU B 1 175 ? -3.883 22.203 15.898 1 96.19 175 GLU B C 1
ATOM 2979 O O . GLU B 1 175 ? -4.242 23.156 15.195 1 96.19 175 GLU B O 1
ATOM 2984 N N . LEU B 1 176 ? -2.953 21.391 15.57 1 97.31 176 LEU B N 1
ATOM 2985 C CA . LEU B 1 176 ? -2.363 21.484 14.242 1 97.31 176 LEU B CA 1
ATOM 2986 C C . LEU B 1 176 ? -3.389 21.125 13.164 1 97.31 176 LEU B C 1
ATOM 2988 O O . LEU B 1 176 ? -3.445 21.781 12.117 1 97.31 176 LEU B O 1
ATOM 2992 N N . VAL B 1 177 ? -4.195 20.125 13.438 1 97.94 177 VAL B N 1
ATOM 2993 C CA . VAL B 1 177 ? -5.25 19.719 12.516 1 97.94 177 VAL B CA 1
ATOM 2994 C C . VAL B 1 177 ? -6.203 20.891 12.273 1 97.94 177 VAL B C 1
ATOM 2996 O O . VAL B 1 177 ? -6.605 21.141 11.141 1 97.94 177 VAL B O 1
ATOM 2999 N N . GLU B 1 178 ? -6.539 21.562 13.289 1 96.75 178 GLU B N 1
ATOM 3000 C CA . GLU B 1 178 ? -7.426 22.719 13.18 1 96.75 178 GLU B CA 1
ATOM 3001 C C . GLU B 1 178 ? -6.805 23.812 12.305 1 96.75 178 GLU B C 1
ATOM 3003 O O . GLU B 1 178 ? -7.492 24.422 11.492 1 96.75 178 GLU B O 1
ATOM 3008 N N . ALA B 1 179 ? -5.52 24.031 12.5 1 97.75 179 ALA B N 1
ATOM 3009 C CA . ALA B 1 179 ? -4.82 25.031 11.703 1 97.75 179 ALA B CA 1
ATOM 3010 C C . ALA B 1 179 ? -4.844 24.672 10.219 1 97.75 179 ALA B C 1
ATOM 3012 O O . ALA B 1 179 ? -5.086 25.516 9.367 1 97.75 179 ALA B O 1
ATOM 3013 N N . ILE B 1 180 ? -4.602 23.422 9.938 1 98.25 180 ILE B N 1
ATOM 3014 C CA . ILE B 1 180 ? -4.652 22.938 8.562 1 98.25 180 ILE B CA 1
ATOM 3015 C C . ILE B 1 180 ? -6.062 23.109 8.008 1 98.25 180 ILE B C 1
ATOM 3017 O O . ILE B 1 180 ? -6.238 23.625 6.902 1 98.25 180 ILE B O 1
ATOM 3021 N N . GLY B 1 181 ? -7.039 22.641 8.781 1 97.31 181 GLY B N 1
ATOM 3022 C CA . GLY B 1 181 ? -8.43 22.766 8.383 1 97.31 181 GLY B CA 1
ATOM 3023 C C . GLY B 1 181 ? -8.852 24.188 8.078 1 97.31 181 GLY B C 1
ATOM 3024 O O . GLY B 1 181 ? -9.586 24.422 7.121 1 97.31 181 GLY B O 1
ATOM 3025 N N . ASP B 1 182 ? -8.406 25.156 8.867 1 96.44 182 ASP B N 1
ATOM 3026 C CA . ASP B 1 182 ? -8.711 26.562 8.656 1 96.44 182 ASP B CA 1
ATOM 3027 C C . ASP B 1 182 ? -8.188 27.047 7.301 1 96.44 182 ASP B C 1
ATOM 3029 O O . ASP B 1 182 ? -8.875 27.797 6.598 1 96.44 182 ASP B O 1
ATOM 3033 N N . GLU B 1 183 ? -6.961 26.625 6.957 1 97.5 183 GLU B N 1
ATOM 3034 C CA . GLU B 1 183 ? -6.395 26.984 5.66 1 97.5 183 GLU B CA 1
ATOM 3035 C C . GLU B 1 183 ? -7.23 26.406 4.52 1 97.5 183 GLU B C 1
ATOM 3037 O O . GLU B 1 183 ? -7.445 27.078 3.504 1 97.5 183 GLU B O 1
ATOM 3042 N N . ILE B 1 184 ? -7.688 25.188 4.668 1 96.81 184 ILE B N 1
ATOM 3043 C CA . ILE B 1 184 ? -8.484 24.531 3.643 1 96.81 184 ILE B CA 1
ATOM 3044 C C . ILE B 1 184 ? -9.812 25.25 3.469 1 96.81 184 ILE B C 1
ATOM 3046 O O . ILE B 1 184 ? -10.234 25.531 2.344 1 96.81 184 ILE B O 1
ATOM 3050 N N . LEU B 1 185 ? -10.477 25.562 4.605 1 94.5 185 LEU B N 1
ATOM 3051 C CA . LEU B 1 185 ? -11.758 26.281 4.555 1 94.5 185 LEU B CA 1
ATOM 3052 C C . LEU B 1 185 ? -11.594 27.641 3.895 1 94.5 185 LEU B C 1
ATOM 3054 O O . LEU B 1 185 ? -12.453 28.062 3.115 1 94.5 185 LEU B O 1
ATOM 3058 N N . ALA B 1 186 ? -10.555 28.312 4.234 1 95.31 186 ALA B N 1
ATOM 3059 C CA . ALA B 1 186 ? -10.297 29.625 3.662 1 95.31 186 ALA B CA 1
ATOM 3060 C C . ALA B 1 186 ? -10.141 29.547 2.145 1 95.31 186 ALA B C 1
ATOM 3062 O O . ALA B 1 186 ? -10.523 30.469 1.426 1 95.31 186 ALA B O 1
ATOM 3063 N N . PHE B 1 187 ? -9.602 28.453 1.646 1 95.19 187 PHE B N 1
ATOM 3064 C CA . PHE B 1 187 ? -9.414 28.266 0.213 1 95.19 187 PHE B CA 1
ATOM 3065 C C . PHE B 1 187 ? -10.758 28.156 -0.499 1 95.19 187 PHE B C 1
ATOM 3067 O O . PHE B 1 187 ? -10.922 28.656 -1.608 1 95.19 187 PHE B O 1
ATOM 3074 N N . TYR B 1 188 ? -11.711 27.469 0.078 1 92.62 188 TYR B N 1
ATOM 3075 C CA . TYR B 1 188 ? -13 27.234 -0.562 1 92.62 188 TYR B CA 1
ATOM 3076 C C . TYR B 1 188 ? -13.914 28.438 -0.424 1 92.62 188 TYR B C 1
ATOM 3078 O O . TYR B 1 188 ? -14.906 28.562 -1.146 1 92.62 188 TYR B O 1
ATOM 3086 N N . GLU B 1 189 ? -13.75 29.266 0.527 1 85.94 189 GLU B N 1
ATOM 3087 C CA . GLU B 1 189 ? -14.531 30.5 0.667 1 85.94 189 GLU B CA 1
ATOM 3088 C C . GLU B 1 189 ? -14.117 31.531 -0.369 1 85.94 189 GLU B C 1
ATOM 3090 O O . GLU B 1 189 ? -14.969 32.25 -0.921 1 85.94 189 GLU B O 1
#

Radius of gyration: 21.07 Å; Cα contacts (8 Å, |Δi|>4): 845; chains: 2; bounding box: 54×62×47 Å

Foldseek 3Di:
DDPPDDWDKDWDDWDWDWADPDPVDIDIDIDTDIHGPDDDDPPDDADPQKDWDKDWDWDKDWDDPDPPDIDIDIAGDIGTQWIDHNPGPDIPDDPVSSVVVVVVVVVVVVVQVPPDFQWDWDDDPNDTKTWGWGADVVQDDPNAGFKTFTDIPNDGQYMWGQDPVGIDDPPDDPVVRVSRRVSSVVRVD/DDPPDDWDKDWDDWDWDWADPDPVDIDIDIDTDIGGPDDDDPPDDADPQKDWDKDWDWDKDWDDPDPPDIDIDIAGDIGTQWIDHNPGPDIPDDPVSSVVVVVVVVVVVVVQVPDDFQWDWDDDPNDTKTWGWGADVVQDDPNAGFKTFTDIPNRGQYMWGQDPVGIDDPPDDPVVRVSRRVSSVVRVD

Sequence (378 aa):
MQVGRSHHWNYDQGDWKETKITPDLWEISYAVTKRRKGHAPEGSGVPEGTEYHWYILSHQNAKKLNANEYSTEMHGLKFKLAHKRADKEKWNLSGTTQRKHLIAFLKDMIEQLEKQPIPLEFEYGGKKYKGEGVPVPDTCEEDICYQLDVELNDQALGMIRYAKHGWKMDGVEPELVEAIGDEILAFYEMQVGRSHHWNYDQGDWKETKITPDLWEISYAVTKRRKGHAPEGSGVPEGTEYHWYILSHQNAKKLNANEYSTEMHGLKFKLAHKRADKEKWNLSGTTQRKHLIAFLKDMIEQLEKQPIPLEFEYGGKKYKGEGVPVPDTCEEDICYQLDVELNDQALGMIRYAKHGWKMDGVEPELVEAIGDEILAFYE

Nearest PDB structures (foldseek):
  5hhx-assembly1_A-2  TM=2.305E-01  e=8.902E+00  Homo sapiens
  5hi3-assembly1_A  TM=2.057E-01  e=9.890E+00  Homo sapiens
  5hhx-assembly1_A-2  TM=2.301E-01  e=9.457E+00  Homo sapiens